Protein AF-Q1Q178-F1 (afdb_monomer)

Structure (mmCIF, N/CA/C/O backbone):
data_AF-Q1Q178-F1
#
_entry.id   AF-Q1Q178-F1
#
loop_
_atom_site.group_PDB
_atom_site.id
_atom_site.type_symbol
_atom_site.label_atom_id
_atom_site.label_alt_id
_atom_site.label_comp_id
_atom_site.label_asym_id
_atom_site.label_entity_id
_atom_site.label_seq_id
_atom_site.pdbx_PDB_ins_code
_atom_site.Cartn_x
_atom_site.Cartn_y
_atom_site.Cartn_z
_atom_site.occupancy
_atom_site.B_iso_or_equiv
_atom_site.auth_seq_id
_atom_site.auth_comp_id
_atom_site.auth_asym_id
_atom_site.auth_atom_id
_atom_site.pdbx_PDB_model_num
ATOM 1 N N . MET A 1 1 ? -10.523 -8.694 -4.356 1.00 64.56 1 MET A N 1
ATOM 2 C CA . MET A 1 1 ? -10.688 -7.388 -5.042 1.00 64.56 1 MET A CA 1
ATOM 3 C C . MET A 1 1 ? -12.122 -7.139 -5.502 1.00 64.56 1 MET A C 1
ATOM 5 O O . MET A 1 1 ? -12.623 -6.069 -5.205 1.00 64.56 1 MET A O 1
ATOM 9 N N . LYS A 1 2 ? -12.795 -8.095 -6.169 1.00 72.00 2 LYS A N 1
ATOM 10 C CA . LYS A 1 2 ? -14.225 -7.979 -6.537 1.00 72.00 2 LYS A CA 1
ATOM 11 C C . LYS A 1 2 ? -15.113 -7.582 -5.351 1.00 72.00 2 LYS A C 1
ATOM 13 O O . LYS A 1 2 ? -15.878 -6.637 -5.451 1.00 72.00 2 LYS A O 1
ATOM 18 N N . GLU A 1 3 ? -14.917 -8.242 -4.213 1.00 75.31 3 GLU A N 1
ATOM 19 C CA . GLU A 1 3 ? -15.618 -7.931 -2.965 1.00 75.31 3 GLU A CA 1
ATOM 20 C C . GLU A 1 3 ? -15.321 -6.512 -2.457 1.00 75.31 3 GLU A C 1
ATOM 22 O O . GLU A 1 3 ? -16.243 -5.748 -2.214 1.00 75.31 3 GLU A O 1
ATOM 27 N N . CYS A 1 4 ? -14.048 -6.096 -2.405 1.00 71.06 4 CYS A N 1
ATOM 28 C CA . CYS A 1 4 ? -13.685 -4.725 -2.025 1.00 71.06 4 CYS A CA 1
ATOM 29 C C . CYS A 1 4 ? -14.356 -3.675 -2.924 1.00 71.06 4 CYS A C 1
ATOM 31 O O . CYS A 1 4 ? -14.811 -2.656 -2.424 1.00 71.06 4 CYS A O 1
ATOM 33 N N . MET A 1 5 ? -14.438 -3.928 -4.235 1.00 72.38 5 MET A N 1
ATOM 34 C CA . MET A 1 5 ? -15.094 -3.020 -5.181 1.00 72.38 5 MET A CA 1
ATOM 35 C C . MET A 1 5 ? -16.614 -2.964 -4.988 1.00 72.38 5 MET A C 1
ATOM 37 O O . MET A 1 5 ? -17.202 -1.913 -5.220 1.00 72.38 5 MET A O 1
ATOM 41 N N . ALA A 1 6 ? -17.245 -4.053 -4.537 1.00 76.69 6 ALA A N 1
ATOM 42 C CA . ALA A 1 6 ? -18.682 -4.085 -4.261 1.00 76.69 6 ALA A CA 1
ATOM 43 C C . ALA A 1 6 ? -19.081 -3.183 -3.080 1.00 76.69 6 ALA A C 1
ATOM 45 O O . ALA A 1 6 ? -20.177 -2.632 -3.079 1.00 76.69 6 ALA A O 1
ATOM 46 N N . TYR A 1 7 ? -18.182 -2.998 -2.109 1.00 74.12 7 TYR A N 1
ATOM 47 C CA . TYR A 1 7 ? -18.411 -2.163 -0.923 1.00 74.12 7 TYR A CA 1
ATOM 48 C C . TYR A 1 7 ? -17.923 -0.711 -1.072 1.00 74.12 7 TYR A C 1
ATOM 50 O O . TYR A 1 7 ? -17.966 0.054 -0.111 1.00 74.12 7 TYR A O 1
ATOM 58 N N . MET A 1 8 ? -17.434 -0.311 -2.249 1.00 74.31 8 MET A N 1
ATOM 59 C CA . MET A 1 8 ? -16.902 1.037 -2.467 1.00 74.31 8 MET A CA 1
ATOM 60 C C . MET A 1 8 ? -17.988 2.016 -2.918 1.00 74.31 8 MET A C 1
ATOM 62 O O . MET A 1 8 ? -18.798 1.716 -3.796 1.00 74.31 8 MET A O 1
ATOM 66 N N . ASN A 1 9 ? -17.961 3.230 -2.362 1.00 74.38 9 ASN A N 1
ATOM 67 C CA . ASN A 1 9 ? -18.868 4.303 -2.766 1.00 74.38 9 ASN A CA 1
ATOM 68 C C . ASN A 1 9 ? -18.667 4.684 -4.240 1.00 74.38 9 ASN A C 1
ATOM 70 O O . ASN A 1 9 ? -17.540 4.814 -4.729 1.00 74.38 9 ASN A O 1
ATOM 74 N N . LYS A 1 10 ? -19.779 4.923 -4.943 1.00 75.88 10 LYS A N 1
ATOM 75 C CA . LYS A 1 10 ? -19.756 5.407 -6.329 1.00 75.88 10 LYS A CA 1
ATOM 76 C C . LYS A 1 10 ? -19.041 6.764 -6.396 1.00 75.88 10 LYS A C 1
ATOM 78 O O . LYS A 1 10 ? -19.282 7.632 -5.565 1.00 75.88 10 LYS A O 1
ATOM 83 N N . GLY A 1 11 ? -18.176 6.941 -7.396 1.00 78.75 11 GLY A N 1
ATOM 84 C CA . GLY A 1 11 ? -17.439 8.193 -7.634 1.00 78.75 11 GLY A CA 1
ATOM 85 C C . GLY A 1 11 ? -16.048 8.273 -6.995 1.00 78.75 11 GLY A C 1
ATOM 86 O O . GLY A 1 11 ? -15.335 9.246 -7.230 1.00 78.75 11 GLY A O 1
ATOM 87 N N . VAL A 1 12 ? -15.618 7.259 -6.237 1.00 84.56 12 VAL A N 1
ATOM 88 C CA . VAL A 1 12 ? -14.253 7.202 -5.693 1.00 84.56 12 VAL A CA 1
ATOM 89 C C . VAL A 1 12 ? -13.300 6.581 -6.714 1.00 84.56 12 VAL A C 1
ATOM 91 O O . VAL A 1 12 ? -13.512 5.464 -7.186 1.00 84.56 12 VAL A O 1
ATOM 94 N N . ARG A 1 13 ? -12.211 7.288 -7.034 1.00 85.94 13 ARG A N 1
ATOM 95 C CA . ARG A 1 13 ? -11.134 6.752 -7.874 1.00 85.94 13 ARG A CA 1
ATOM 96 C C . ARG A 1 13 ? -10.334 5.707 -7.103 1.00 85.94 13 ARG A C 1
ATOM 98 O O . ARG A 1 13 ? -9.768 5.999 -6.052 1.00 85.94 13 ARG A O 1
ATOM 105 N N . VAL A 1 14 ? -10.227 4.511 -7.669 1.00 89.06 14 VAL A N 1
ATOM 106 C CA . VAL A 1 14 ? -9.495 3.390 -7.068 1.00 89.06 14 VAL A CA 1
ATOM 107 C C . VAL A 1 14 ? -8.109 3.297 -7.679 1.00 89.06 14 VAL A C 1
ATOM 109 O O . VAL A 1 14 ? -7.980 3.354 -8.899 1.00 89.06 14 VAL A O 1
ATOM 112 N N . VAL A 1 15 ? -7.079 3.130 -6.847 1.00 91.31 15 VAL A N 1
ATOM 113 C CA . VAL A 1 15 ? -5.715 2.842 -7.307 1.00 91.31 15 VAL A CA 1
ATOM 114 C C . VAL A 1 15 ? -5.176 1.620 -6.572 1.00 91.31 15 VAL A C 1
ATOM 116 O O . VAL A 1 15 ? -4.998 1.643 -5.353 1.00 91.31 15 VAL A O 1
ATOM 119 N N . PHE A 1 16 ? -4.898 0.550 -7.311 1.00 91.75 16 PHE A N 1
ATOM 120 C CA . 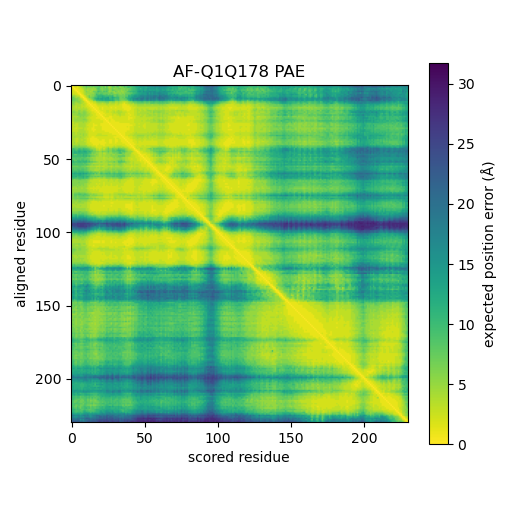PHE A 1 16 ? -4.336 -0.683 -6.776 1.00 91.75 16 PHE A CA 1
ATOM 121 C C . PHE A 1 16 ? -2.808 -0.602 -6.677 1.00 91.75 16 PHE A C 1
ATOM 123 O O . PHE A 1 16 ? -2.124 -0.301 -7.652 1.00 91.75 16 PHE A O 1
ATOM 130 N N . ARG A 1 17 ? -2.249 -0.913 -5.504 1.00 91.88 17 ARG A N 1
ATOM 131 C CA . ARG A 1 17 ? -0.795 -0.995 -5.299 1.00 91.88 17 ARG A CA 1
ATOM 132 C C . ARG A 1 17 ? -0.391 -2.412 -4.915 1.00 91.88 17 ARG A C 1
ATOM 134 O O . ARG A 1 17 ? -0.802 -2.905 -3.866 1.00 91.88 17 ARG A O 1
ATOM 141 N N . GLY A 1 18 ? 0.436 -3.046 -5.744 1.00 90.62 18 GLY A N 1
ATOM 142 C CA . GLY A 1 18 ? 0.805 -4.460 -5.615 1.00 90.62 18 GLY A CA 1
ATOM 143 C C . GLY A 1 18 ? 2.307 -4.703 -5.724 1.00 90.62 18 GLY A C 1
ATOM 144 O O . GLY A 1 18 ? 3.011 -3.960 -6.403 1.00 90.62 18 GLY A O 1
ATOM 145 N N . ASP A 1 19 ? 2.800 -5.749 -5.065 1.00 91.00 19 ASP A N 1
ATOM 146 C CA . ASP A 1 19 ? 4.155 -6.260 -5.293 1.00 91.00 19 ASP A CA 1
ATOM 147 C C . ASP A 1 19 ? 4.235 -7.107 -6.579 1.00 91.00 19 ASP A C 1
ATOM 149 O O . ASP A 1 19 ? 3.268 -7.238 -7.331 1.00 91.00 19 ASP A O 1
ATOM 153 N N . SER A 1 20 ? 5.403 -7.698 -6.830 1.00 91.38 20 SER A N 1
ATOM 154 C CA . SER A 1 20 ? 5.662 -8.509 -8.020 1.00 91.38 20 SER A CA 1
ATOM 155 C C . SER A 1 20 ? 4.879 -9.820 -8.091 1.00 91.38 20 SER A C 1
ATOM 157 O O . SER A 1 20 ? 4.819 -10.413 -9.169 1.00 91.38 20 SER A O 1
ATOM 159 N N . GLY A 1 21 ? 4.243 -10.262 -7.003 1.00 90.69 21 GLY A N 1
ATOM 160 C CA . GLY A 1 21 ? 3.295 -11.377 -7.013 1.00 90.69 21 GLY A CA 1
ATOM 161 C C . GLY A 1 21 ? 1.993 -11.045 -7.746 1.00 90.69 21 GLY A C 1
ATOM 162 O O . GLY A 1 21 ? 1.325 -11.947 -8.240 1.00 90.69 21 GLY A O 1
ATOM 163 N N . PHE A 1 22 ? 1.671 -9.756 -7.886 1.00 91.12 22 PHE A N 1
ATOM 164 C CA . PHE A 1 22 ? 0.487 -9.258 -8.593 1.00 91.12 22 PHE A CA 1
ATOM 165 C C . PHE A 1 22 ? 0.779 -8.845 -10.044 1.00 91.12 22 PHE A C 1
ATOM 167 O O . PHE A 1 22 ? -0.088 -8.303 -10.724 1.00 91.12 22 PHE A O 1
ATOM 174 N N . PHE A 1 23 ? 1.996 -9.075 -10.540 1.00 93.81 23 PHE A N 1
ATOM 175 C CA . PHE A 1 23 ? 2.377 -8.764 -11.917 1.00 93.81 23 PHE A CA 1
ATOM 176 C C . PHE A 1 23 ? 1.853 -9.834 -12.894 1.00 93.81 23 PHE A C 1
ATOM 178 O O . PHE A 1 23 ? 2.616 -10.645 -13.418 1.00 93.81 23 PHE A O 1
ATOM 185 N N . THR A 1 24 ? 0.536 -9.858 -13.116 1.00 93.12 24 THR A N 1
ATOM 186 C CA . THR A 1 24 ? -0.140 -10.789 -14.036 1.00 93.12 24 THR A CA 1
ATOM 187 C C . THR A 1 24 ? -1.032 -10.043 -15.028 1.00 93.12 24 THR A C 1
ATOM 189 O O . THR A 1 24 ? -1.619 -9.015 -14.694 1.00 93.12 24 THR A O 1
ATOM 192 N N . GLY A 1 25 ? -1.135 -10.557 -16.261 1.00 92.75 25 GLY A N 1
ATOM 193 C CA . GLY A 1 25 ? -1.965 -9.947 -17.312 1.00 92.75 25 GLY A CA 1
ATOM 194 C C . GLY A 1 25 ? -3.440 -9.883 -16.919 1.00 92.75 25 GLY A C 1
ATOM 195 O O . GLY A 1 25 ? -4.029 -8.811 -16.954 1.00 92.75 25 GLY A O 1
ATOM 196 N N . GLU A 1 26 ? -3.982 -10.997 -16.417 1.00 93.12 26 GLU A N 1
ATOM 197 C CA . GLU A 1 26 ? -5.380 -11.117 -15.976 1.00 93.12 26 GLU A CA 1
ATOM 198 C C . GLU A 1 26 ? -5.776 -10.061 -14.932 1.00 93.12 26 GLU A C 1
ATOM 200 O O . GLU A 1 26 ? -6.869 -9.497 -14.984 1.00 93.12 26 GLU A O 1
ATOM 205 N N . LEU A 1 27 ? -4.890 -9.765 -13.972 1.00 93.06 27 LEU A N 1
ATOM 206 C CA . LEU A 1 27 ? -5.171 -8.763 -12.945 1.00 93.06 27 LEU A CA 1
ATOM 207 C C . LEU A 1 27 ? -5.194 -7.351 -13.530 1.00 93.06 27 LEU A C 1
ATOM 209 O O . LEU A 1 27 ? -6.062 -6.556 -13.168 1.00 93.06 27 LEU A O 1
ATOM 213 N N . LEU A 1 28 ? -4.236 -7.039 -14.403 1.00 95.12 28 LEU A N 1
ATOM 214 C CA . LEU A 1 28 ? -4.145 -5.737 -15.059 1.00 95.12 28 LEU A CA 1
ATOM 215 C C . LEU A 1 28 ? -5.364 -5.501 -15.958 1.00 95.12 28 LEU A C 1
ATOM 217 O O . LEU A 1 28 ? -5.984 -4.448 -15.858 1.00 95.12 28 LEU A O 1
ATOM 221 N N . GLU A 1 29 ? -5.769 -6.501 -16.742 1.00 95.00 29 GLU A N 1
ATOM 222 C CA . GLU A 1 29 ? -6.982 -6.456 -17.570 1.00 95.00 29 GLU A CA 1
ATOM 223 C C . GLU A 1 29 ? -8.242 -6.249 -16.724 1.00 95.00 29 GLU A C 1
ATOM 225 O O . GLU A 1 29 ? -9.093 -5.420 -17.053 1.00 95.00 29 GLU A O 1
ATOM 230 N N . TYR A 1 30 ? -8.352 -6.943 -15.587 1.00 92.75 30 TYR A N 1
ATOM 231 C CA . TYR A 1 30 ? -9.465 -6.736 -14.666 1.00 92.75 30 TYR A CA 1
ATOM 232 C C . TYR A 1 30 ? -9.488 -5.307 -14.100 1.00 92.75 30 TYR A C 1
ATOM 234 O O . TYR A 1 30 ? -10.547 -4.678 -14.089 1.00 92.75 30 TYR A O 1
ATOM 242 N N . LEU A 1 31 ? -8.343 -4.772 -13.664 1.00 93.31 31 LEU A N 1
ATOM 243 C CA . LEU A 1 31 ? -8.232 -3.397 -13.157 1.00 93.31 31 LEU A CA 1
ATOM 244 C C . LEU A 1 31 ? -8.609 -2.364 -14.226 1.00 93.31 31 LEU A C 1
ATOM 246 O O . LEU A 1 31 ? -9.342 -1.417 -13.940 1.00 93.31 31 LEU A O 1
ATOM 250 N N . GLU A 1 32 ? -8.174 -2.586 -15.464 1.00 93.94 32 GLU A N 1
ATOM 251 C CA . GLU A 1 32 ? -8.528 -1.760 -16.620 1.00 93.94 32 GLU A CA 1
ATOM 252 C C . GLU A 1 32 ? -10.036 -1.812 -16.910 1.00 93.94 32 GLU A C 1
ATOM 254 O O . GLU A 1 32 ? -10.648 -0.768 -17.142 1.00 93.94 32 GLU A O 1
ATOM 259 N N . SER A 1 33 ? -10.660 -2.996 -16.825 1.00 92.19 33 SER A N 1
ATOM 260 C CA . SER A 1 33 ? -12.099 -3.190 -17.085 1.00 92.19 33 SER A CA 1
ATOM 261 C C . SER A 1 33 ? -13.011 -2.416 -16.127 1.00 92.19 33 SER A C 1
ATOM 263 O O . SER A 1 33 ? -14.128 -2.052 -16.488 1.00 92.19 33 SER A O 1
ATOM 265 N N . ILE A 1 34 ? -12.522 -2.129 -14.917 1.00 89.75 34 ILE A N 1
ATOM 266 C CA . ILE A 1 34 ? -13.240 -1.367 -13.886 1.00 89.75 34 ILE A CA 1
ATOM 267 C C . ILE A 1 34 ? -12.736 0.078 -13.762 1.00 89.75 34 ILE A C 1
ATOM 269 O O . ILE A 1 34 ? -13.098 0.767 -12.809 1.00 89.75 34 ILE A O 1
ATOM 273 N N . LEU A 1 35 ? -11.889 0.534 -14.695 1.00 90.62 35 LEU A N 1
ATOM 274 C CA . LEU A 1 35 ? -11.266 1.864 -14.693 1.00 90.62 35 LEU A CA 1
ATOM 275 C C . LEU A 1 35 ? -10.476 2.178 -13.406 1.00 90.62 35 LEU A C 1
ATOM 277 O O . LEU A 1 35 ? -10.332 3.341 -13.017 1.00 90.62 35 LEU A O 1
ATOM 281 N N . ALA A 1 36 ? -9.951 1.149 -12.736 1.00 92.31 36 ALA A N 1
ATOM 282 C CA . ALA A 1 36 ? -9.067 1.321 -11.595 1.00 92.31 36 ALA A CA 1
ATOM 283 C C . ALA A 1 36 ? -7.649 1.637 -12.077 1.00 92.31 36 ALA A C 1
ATOM 285 O O . ALA A 1 36 ? -7.114 0.992 -12.979 1.00 92.31 36 ALA A O 1
ATOM 286 N N . GLY A 1 37 ? -7.017 2.616 -11.434 1.00 94.69 37 GLY A N 1
ATOM 287 C CA . GLY A 1 37 ? -5.593 2.847 -11.610 1.00 94.69 37 GLY A CA 1
ATOM 288 C C . GLY A 1 37 ? -4.768 1.759 -10.928 1.00 94.69 37 GLY A C 1
ATOM 289 O O . GLY A 1 37 ? -5.255 1.059 -10.035 1.00 94.69 37 GLY A O 1
ATOM 290 N N . TYR A 1 38 ? -3.499 1.626 -11.297 1.00 95.25 38 TYR A N 1
ATOM 291 C CA . TYR A 1 38 ? -2.592 0.713 -10.618 1.00 95.25 38 TYR A CA 1
ATOM 292 C C . TYR A 1 38 ? -1.138 1.171 -10.640 1.00 95.25 38 TYR A C 1
ATOM 294 O O . TYR A 1 38 ? -0.712 1.900 -11.530 1.00 95.25 38 TYR A O 1
ATOM 302 N N . LEU A 1 39 ? -0.379 0.694 -9.654 1.00 96.00 39 LEU A N 1
ATOM 303 C CA . LEU A 1 39 ? 1.075 0.775 -9.556 1.00 96.00 39 LEU A CA 1
ATOM 304 C C . LEU A 1 39 ? 1.580 -0.556 -8.985 1.00 96.00 39 LEU A C 1
ATOM 306 O O . LEU A 1 39 ? 1.445 -0.822 -7.787 1.00 96.00 39 LEU A O 1
ATOM 310 N N . ILE A 1 40 ? 2.134 -1.406 -9.848 1.00 95.56 40 ILE A N 1
ATOM 311 C CA . ILE A 1 40 ? 2.546 -2.767 -9.489 1.00 95.56 40 ILE A CA 1
ATOM 312 C C . ILE A 1 40 ? 4.035 -2.945 -9.774 1.00 95.56 40 ILE A C 1
ATOM 314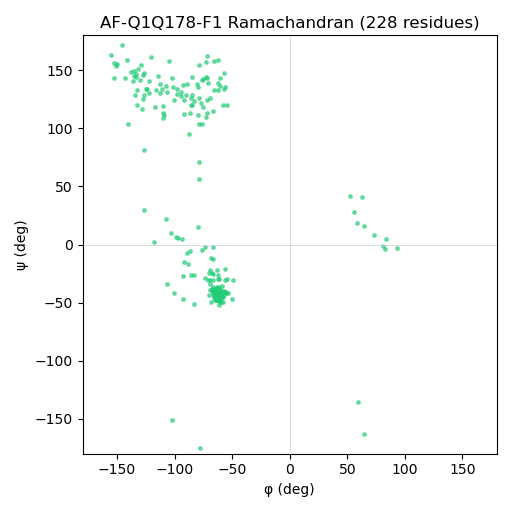 O O . ILE A 1 40 ? 4.502 -2.610 -10.864 1.00 95.56 40 ILE A O 1
ATOM 318 N N . LYS A 1 41 ? 4.791 -3.471 -8.802 1.00 95.12 41 LYS A N 1
ATOM 319 C CA . LYS A 1 41 ? 6.212 -3.803 -9.000 1.00 95.12 41 LYS A CA 1
ATOM 320 C C . LYS A 1 41 ? 6.338 -4.934 -10.014 1.00 95.12 41 LYS A C 1
ATOM 322 O O . LYS A 1 41 ? 5.652 -5.942 -9.921 1.00 95.12 41 LYS A O 1
ATOM 327 N N . VAL A 1 42 ? 7.237 -4.783 -10.973 1.00 94.62 42 VAL A N 1
ATOM 328 C CA . VAL A 1 42 ? 7.458 -5.772 -12.029 1.00 94.62 42 VAL A CA 1
ATOM 329 C C . VAL A 1 42 ? 8.340 -6.897 -11.506 1.00 94.62 42 VAL A C 1
ATOM 331 O O . VAL A 1 42 ? 9.335 -6.669 -10.811 1.00 94.62 42 VAL A O 1
ATOM 334 N N . LYS A 1 43 ? 7.991 -8.134 -11.861 1.00 90.50 43 LYS A N 1
ATOM 335 C CA . LYS A 1 43 ? 8.871 -9.286 -11.671 1.00 90.50 43 LYS A CA 1
ATOM 336 C C . LYS A 1 43 ? 9.919 -9.277 -12.784 1.00 90.50 43 LYS A C 1
ATOM 338 O O . LYS A 1 43 ? 9.608 -9.627 -13.913 1.00 90.50 43 LYS A O 1
ATOM 343 N N . LEU A 1 44 ? 11.148 -8.873 -12.459 1.00 86.00 44 LEU A N 1
ATOM 344 C CA . LEU A 1 44 ? 12.217 -8.644 -13.446 1.00 86.00 44 LEU A CA 1
ATOM 345 C C . LEU A 1 44 ? 12.740 -9.904 -14.149 1.00 86.00 44 LEU A C 1
ATOM 347 O O . LEU A 1 44 ? 13.448 -9.785 -15.143 1.00 86.00 44 LEU A O 1
ATOM 351 N N . LYS A 1 45 ? 12.378 -11.101 -13.672 1.00 82.81 45 LYS A N 1
ATOM 352 C CA . LYS A 1 45 ? 12.801 -12.366 -14.281 1.00 82.81 45 LYS A CA 1
ATOM 353 C C . LYS A 1 45 ? 12.433 -12.373 -15.772 1.00 82.81 45 LYS A C 1
ATOM 355 O O . LYS A 1 45 ? 11.250 -12.298 -16.098 1.00 82.81 45 LYS A O 1
ATOM 360 N N . ASN A 1 46 ? 13.435 -12.507 -16.644 1.00 82.31 46 ASN A N 1
ATOM 361 C CA . ASN A 1 46 ? 13.331 -12.472 -18.114 1.00 82.31 46 ASN A CA 1
ATOM 362 C C . ASN A 1 46 ? 13.084 -11.081 -18.740 1.00 82.31 46 ASN A C 1
ATOM 364 O O . ASN A 1 46 ? 12.834 -10.995 -19.940 1.00 82.31 46 ASN A O 1
ATOM 368 N N . LEU A 1 47 ? 13.149 -9.999 -17.959 1.00 84.38 47 LEU A N 1
ATOM 369 C CA . LEU A 1 47 ? 12.999 -8.614 -18.430 1.00 84.38 47 LEU A CA 1
ATOM 370 C C . LEU A 1 47 ? 14.265 -7.770 -18.204 1.00 84.38 47 LEU A C 1
ATOM 372 O O . LEU A 1 47 ? 14.273 -6.587 -18.531 1.00 84.38 47 LEU A O 1
ATOM 376 N N . GLU A 1 48 ? 15.342 -8.357 -17.678 1.00 85.00 48 GLU A N 1
ATOM 377 C CA . GLU A 1 48 ? 16.613 -7.657 -17.441 1.00 85.00 48 GLU A CA 1
ATOM 378 C C . GLU A 1 48 ? 17.202 -7.112 -18.749 1.00 85.00 48 GLU A C 1
ATOM 380 O O . GLU A 1 48 ? 17.442 -5.913 -18.853 1.00 85.00 48 GLU A O 1
ATOM 385 N N . GLY A 1 49 ? 17.296 -7.945 -19.794 1.00 85.50 49 GLY A N 1
ATOM 386 C CA . GLY A 1 49 ? 17.777 -7.501 -21.109 1.00 85.50 49 GLY A CA 1
ATOM 387 C C . GLY A 1 49 ? 16.889 -6.431 -21.757 1.00 85.50 49 GLY A C 1
ATOM 388 O O . GLY A 1 49 ? 17.380 -5.559 -22.470 1.00 85.50 49 GLY A O 1
ATOM 389 N N . LEU A 1 50 ? 15.580 -6.438 -21.464 1.00 89.12 50 LEU A N 1
ATOM 390 C CA . LEU A 1 50 ? 14.683 -5.366 -21.902 1.00 89.12 50 LEU A CA 1
ATOM 391 C C . LEU A 1 50 ? 15.054 -4.040 -21.231 1.00 89.12 50 LEU A C 1
ATOM 393 O O . LEU A 1 50 ? 15.077 -3.019 -21.913 1.00 89.12 50 LEU A O 1
ATOM 397 N N . LEU A 1 51 ? 15.326 -4.052 -19.923 1.00 89.62 51 LEU A N 1
ATOM 398 C CA . LEU A 1 51 ? 15.712 -2.863 -19.160 1.00 89.62 51 LEU A CA 1
ATOM 399 C C . LEU A 1 51 ? 17.086 -2.326 -19.565 1.00 89.62 51 LEU A C 1
ATOM 401 O O . LEU A 1 51 ? 17.256 -1.111 -19.663 1.00 89.62 51 LEU A O 1
ATOM 405 N N . GLU A 1 52 ? 18.046 -3.208 -19.832 1.00 87.00 52 GLU A N 1
ATOM 406 C CA . GLU A 1 52 ? 19.380 -2.826 -20.309 1.00 87.00 52 GLU A CA 1
ATOM 407 C C . GLU A 1 52 ? 19.323 -2.099 -21.657 1.00 87.00 52 GLU A C 1
ATOM 409 O O . GLU A 1 52 ? 20.053 -1.133 -21.863 1.00 87.00 52 GLU A O 1
ATOM 414 N N . GLY A 1 53 ? 18.407 -2.507 -22.542 1.00 88.75 53 GLY A N 1
ATOM 415 C CA . GLY A 1 53 ? 18.191 -1.866 -23.840 1.00 88.75 53 GLY A CA 1
ATOM 416 C C 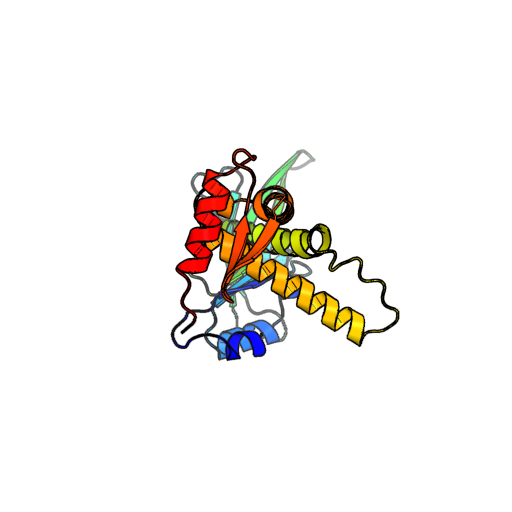. GLY A 1 53 ? 17.436 -0.532 -23.796 1.00 88.75 53 GLY A C 1
ATOM 417 O O . GLY A 1 53 ? 17.265 0.093 -24.844 1.00 88.75 53 GLY A O 1
ATOM 418 N N . GLN A 1 54 ? 16.953 -0.084 -22.630 1.00 94.31 54 GLN A N 1
ATOM 419 C CA . GLN A 1 54 ? 16.228 1.186 -22.530 1.00 94.31 54 GLN A CA 1
ATOM 420 C C . GLN A 1 54 ? 17.163 2.395 -22.510 1.00 94.31 54 GLN A C 1
ATOM 422 O O . GLN A 1 54 ? 18.304 2.338 -22.054 1.00 94.31 54 GLN A O 1
ATOM 427 N N . LYS A 1 55 ? 16.635 3.542 -22.947 1.00 93.56 55 LYS A N 1
ATOM 428 C CA . LYS A 1 55 ? 17.311 4.828 -22.779 1.00 93.56 55 LYS A CA 1
ATOM 429 C C . LYS A 1 55 ? 17.104 5.341 -21.354 1.00 93.56 55 LYS A C 1
ATOM 431 O O . LYS A 1 55 ? 16.002 5.752 -20.989 1.00 93.56 55 LYS A O 1
ATOM 436 N N . TRP A 1 56 ? 18.184 5.354 -20.584 1.00 95.12 56 TRP A N 1
ATOM 437 C CA . TRP A 1 56 ? 18.216 5.865 -19.219 1.00 95.12 56 TRP A CA 1
ATOM 438 C C . TRP A 1 56 ? 18.627 7.337 -19.195 1.00 95.12 56 TRP A C 1
ATOM 440 O O . TRP A 1 56 ? 19.538 7.746 -19.913 1.00 95.12 56 TRP A O 1
ATOM 450 N N . ASN A 1 57 ? 17.939 8.135 -18.380 1.00 94.94 57 ASN A N 1
ATOM 451 C CA . ASN A 1 57 ? 18.252 9.546 -18.164 1.00 94.94 57 ASN A CA 1
ATOM 452 C C . ASN A 1 57 ? 18.513 9.780 -16.676 1.00 94.94 57 ASN A C 1
ATOM 454 O O . ASN A 1 57 ? 17.797 9.232 -15.839 1.00 94.94 57 ASN A O 1
ATOM 458 N N . GLU A 1 58 ? 19.490 10.614 -16.341 1.00 94.62 58 GLU A N 1
ATOM 459 C CA . GLU A 1 58 ? 19.770 10.972 -14.950 1.00 94.62 58 GLU A CA 1
ATOM 460 C C . GLU A 1 58 ? 18.572 11.664 -14.289 1.00 94.62 58 GLU A C 1
ATOM 462 O O . GLU A 1 58 ? 17.846 12.454 -14.906 1.00 94.62 58 GLU A O 1
ATOM 467 N N . VAL A 1 59 ? 18.364 11.371 -13.008 1.00 93.75 59 VAL A N 1
ATOM 468 C CA . VAL A 1 59 ? 17.319 12.014 -12.215 1.00 93.75 59 VAL A CA 1
ATOM 469 C C . VAL A 1 59 ? 17.858 13.333 -11.665 1.00 93.75 59 VAL A C 1
ATOM 471 O O . VAL A 1 59 ? 18.826 13.375 -10.907 1.00 93.75 59 VAL A O 1
ATOM 474 N N . LYS A 1 60 ? 17.207 14.444 -12.028 1.00 90.94 60 LYS A N 1
ATOM 475 C CA . LYS A 1 60 ? 17.608 15.783 -11.581 1.00 90.94 60 LYS A CA 1
ATOM 476 C C . LYS A 1 60 ? 17.613 15.866 -10.049 1.00 90.94 60 LYS A C 1
ATOM 478 O O . LYS A 1 60 ? 16.569 15.724 -9.419 1.00 90.94 60 LYS A O 1
ATOM 483 N N . GLY A 1 61 ? 18.779 16.167 -9.479 1.00 88.94 61 GLY A N 1
ATOM 484 C CA . GLY A 1 61 ? 18.962 16.333 -8.034 1.00 88.94 61 GLY A CA 1
ATOM 485 C C . GLY A 1 61 ? 19.184 15.036 -7.250 1.00 88.94 61 GLY A C 1
ATOM 486 O O . GLY A 1 61 ? 19.292 15.111 -6.033 1.00 88.94 61 GLY A O 1
ATOM 487 N N . GLU A 1 62 ? 19.289 13.881 -7.916 1.00 89.88 62 GLU A N 1
ATOM 488 C CA . GLU A 1 62 ? 19.532 12.573 -7.285 1.00 89.88 62 GLU A CA 1
ATOM 489 C C . GLU A 1 62 ? 20.752 11.893 -7.944 1.00 89.88 62 GLU A C 1
ATOM 491 O O . GLU A 1 62 ? 20.598 11.064 -8.846 1.00 89.88 62 GLU A O 1
ATOM 496 N N . PRO A 1 63 ? 21.991 12.255 -7.555 1.00 88.69 63 PRO A N 1
ATOM 497 C CA . PRO A 1 63 ? 23.200 11.684 -8.145 1.00 88.69 63 PRO A CA 1
ATOM 498 C C . PRO A 1 63 ? 23.238 10.155 -8.032 1.00 88.69 63 PRO A C 1
ATOM 500 O O . PRO A 1 63 ? 22.961 9.589 -6.976 1.00 88.69 63 PRO A O 1
ATOM 503 N N . GLY A 1 64 ? 23.609 9.479 -9.122 1.00 90.69 64 GLY A N 1
ATOM 504 C CA . GLY A 1 64 ? 23.661 8.014 -9.182 1.00 90.69 64 GLY A CA 1
ATOM 505 C C . GLY A 1 64 ? 22.308 7.338 -9.420 1.00 90.69 64 GLY A C 1
ATOM 506 O O . GLY A 1 64 ? 22.275 6.112 -9.537 1.00 90.69 64 GLY A O 1
ATOM 507 N N . TRP A 1 65 ? 21.220 8.105 -9.530 1.00 95.69 65 TRP A N 1
ATOM 508 C CA . TRP A 1 65 ? 19.920 7.606 -9.958 1.00 95.69 65 TRP A CA 1
ATOM 509 C C . TRP A 1 65 ? 19.640 7.950 -11.409 1.00 95.69 65 TRP A C 1
ATOM 511 O O . TRP A 1 65 ? 19.793 9.087 -11.859 1.00 95.69 65 TRP A O 1
ATOM 521 N N . GLU A 1 66 ? 19.133 6.961 -12.124 1.00 96.38 66 GLU A N 1
ATOM 522 C CA . GLU A 1 66 ? 18.682 7.116 -13.494 1.00 96.38 66 GLU A CA 1
ATOM 523 C C . GLU A 1 66 ? 17.271 6.557 -13.642 1.00 96.38 66 GLU A C 1
ATOM 525 O O . GLU A 1 66 ? 16.840 5.687 -12.883 1.00 96.38 66 GLU A O 1
ATOM 530 N N . GLN A 1 67 ? 16.543 7.061 -14.629 1.00 97.06 67 GLN A N 1
ATOM 531 C CA . GLN A 1 67 ? 15.160 6.703 -14.881 1.00 97.06 67 GLN A CA 1
ATOM 532 C C . GLN A 1 67 ? 14.875 6.445 -16.357 1.00 97.06 67 GLN A C 1
ATOM 534 O O . GLN A 1 67 ? 15.459 7.069 -17.247 1.00 97.06 67 GLN A O 1
ATOM 539 N N . ALA A 1 68 ? 13.919 5.556 -16.595 1.00 96.75 68 ALA A N 1
ATOM 540 C CA . ALA A 1 68 ? 13.405 5.223 -17.911 1.00 96.75 68 ALA A CA 1
ATOM 541 C C . ALA A 1 68 ? 11.879 5.082 -17.869 1.00 96.75 68 ALA A C 1
ATOM 543 O O . ALA A 1 68 ? 11.291 4.657 -16.871 1.00 96.75 68 ALA A O 1
ATOM 544 N N . GLU A 1 69 ? 11.242 5.425 -18.981 1.00 96.94 69 GLU A N 1
ATOM 545 C CA . GLU A 1 69 ? 9.823 5.203 -19.231 1.00 96.94 69 GLU A CA 1
ATOM 546 C C . GLU A 1 69 ? 9.676 4.590 -20.618 1.00 96.94 69 GLU A C 1
ATOM 548 O O . GLU A 1 69 ? 10.289 5.061 -21.576 1.00 96.94 69 GLU A O 1
ATOM 553 N N . PHE A 1 70 ? 8.877 3.533 -20.719 1.00 96.06 70 PHE A N 1
ATOM 554 C CA . PHE A 1 70 ? 8.672 2.822 -21.972 1.00 96.06 70 PHE A CA 1
ATOM 555 C C . PHE A 1 70 ? 7.332 2.087 -21.978 1.00 96.06 70 PHE A C 1
ATOM 557 O O . PHE A 1 70 ? 6.707 1.859 -20.942 1.00 96.06 70 PHE A O 1
ATOM 564 N N . TRP A 1 71 ? 6.889 1.704 -23.171 1.00 96.31 71 TRP A N 1
ATOM 565 C CA . TRP A 1 71 ? 5.715 0.862 -23.361 1.00 96.31 71 TRP A CA 1
ATOM 566 C C . TRP A 1 71 ? 6.160 -0.530 -23.774 1.00 96.31 71 TRP A C 1
ATOM 568 O O . TRP A 1 71 ? 6.979 -0.681 -24.679 1.00 96.31 71 TRP A O 1
ATOM 578 N N . TYR A 1 72 ? 5.623 -1.551 -23.115 1.00 95.25 72 TYR A N 1
ATOM 579 C CA . TYR A 1 72 ? 5.981 -2.933 -23.407 1.00 95.25 72 TYR A CA 1
ATOM 580 C C . TYR A 1 72 ? 4.775 -3.858 -23.296 1.00 95.25 72 TYR A C 1
ATOM 582 O O . TYR A 1 72 ? 3.909 -3.685 -22.435 1.00 95.25 72 TYR A O 1
ATOM 590 N N . ARG A 1 73 ? 4.719 -4.848 -24.189 1.00 94.94 73 ARG A N 1
ATOM 591 C CA . ARG A 1 73 ? 3.722 -5.919 -24.180 1.00 94.94 73 ARG A CA 1
ATOM 592 C C . ARG A 1 73 ? 4.419 -7.218 -23.804 1.00 94.94 73 ARG A C 1
ATOM 594 O O . ARG A 1 73 ? 5.168 -7.764 -24.613 1.00 94.94 73 ARG A O 1
ATOM 601 N N . CYS A 1 74 ? 4.162 -7.714 -22.598 1.00 92.38 74 CYS A N 1
ATOM 602 C CA . CYS A 1 74 ? 4.634 -9.036 -22.200 1.00 92.38 74 CYS A CA 1
ATOM 603 C C . CYS A 1 74 ? 3.952 -10.134 -23.030 1.00 92.38 74 CYS A C 1
ATOM 605 O O . CYS A 1 74 ? 2.866 -9.943 -23.582 1.00 92.38 74 CYS A O 1
ATOM 607 N N . ALA A 1 75 ? 4.588 -11.302 -23.103 1.00 88.94 75 ALA A N 1
ATOM 608 C CA . ALA A 1 75 ? 4.006 -12.461 -23.769 1.00 88.94 75 ALA A CA 1
ATOM 609 C C . ALA A 1 75 ? 2.642 -12.821 -23.149 1.00 88.94 75 ALA A C 1
ATOM 611 O O . ALA A 1 75 ? 2.501 -12.863 -21.928 1.00 88.94 75 ALA A O 1
ATOM 612 N N . GLY A 1 76 ? 1.646 -13.064 -24.003 1.00 88.31 76 GLY A N 1
ATOM 613 C CA . GLY A 1 76 ? 0.279 -13.394 -23.591 1.00 88.31 76 GLY A CA 1
ATOM 614 C C . GLY A 1 76 ? -0.606 -12.196 -23.242 1.00 88.31 76 GLY A C 1
ATOM 615 O O . GLY A 1 76 ? -1.784 -12.397 -22.984 1.00 88.31 76 GLY A O 1
ATOM 616 N N . TRP A 1 77 ? -0.084 -10.965 -23.244 1.00 93.62 77 TRP A N 1
ATOM 617 C CA . TRP A 1 77 ? -0.911 -9.771 -23.052 1.00 93.62 77 TRP A CA 1
ATOM 618 C C . TRP A 1 77 ? -1.532 -9.315 -24.370 1.00 93.62 77 TRP A C 1
ATOM 620 O O . TRP A 1 77 ? -0.883 -9.346 -25.419 1.00 93.62 77 TRP A O 1
ATOM 630 N N . ASP A 1 78 ? -2.760 -8.814 -24.298 1.00 92.12 78 ASP A N 1
ATOM 631 C CA . ASP A 1 78 ? -3.489 -8.257 -25.438 1.00 92.12 78 ASP A CA 1
ATOM 632 C C . ASP A 1 78 ? -2.910 -6.909 -25.919 1.00 92.12 78 ASP A C 1
ATOM 634 O O . ASP A 1 78 ? -2.928 -6.604 -27.114 1.00 92.12 78 ASP A O 1
ATOM 638 N N . ARG A 1 79 ? -2.331 -6.118 -25.005 1.00 94.50 79 ARG A N 1
ATOM 639 C CA . ARG A 1 79 ? -1.830 -4.761 -25.269 1.00 94.50 79 ARG A CA 1
ATOM 640 C C . ARG A 1 79 ? -0.523 -4.435 -24.553 1.00 94.50 79 ARG A C 1
ATOM 642 O O . ARG A 1 79 ? -0.156 -5.038 -23.544 1.00 94.50 79 ARG A O 1
ATOM 649 N N . ALA A 1 80 ? 0.182 -3.435 -25.080 1.00 96.62 80 ALA A N 1
ATOM 650 C CA . ALA A 1 80 ? 1.309 -2.830 -24.384 1.00 96.62 80 ALA A CA 1
ATOM 651 C C . ALA A 1 80 ? 0.814 -1.977 -23.209 1.00 96.62 80 ALA A C 1
ATOM 653 O O . ALA A 1 80 ? -0.205 -1.295 -23.313 1.00 96.62 80 ALA A O 1
ATOM 654 N N . ARG A 1 81 ? 1.560 -1.989 -22.104 1.00 96.94 81 ARG A N 1
ATOM 655 C CA . ARG A 1 81 ? 1.290 -1.167 -20.917 1.00 96.94 81 ARG A CA 1
ATOM 656 C C . ARG A 1 81 ? 2.475 -0.256 -20.636 1.00 96.94 81 ARG A C 1
ATOM 658 O O . ARG A 1 81 ? 3.576 -0.502 -21.130 1.00 96.94 81 ARG A O 1
ATOM 665 N N . ARG A 1 82 ? 2.242 0.798 -19.857 1.00 97.12 82 ARG A N 1
ATOM 666 C CA . ARG A 1 82 ? 3.275 1.755 -19.458 1.00 97.12 82 ARG A CA 1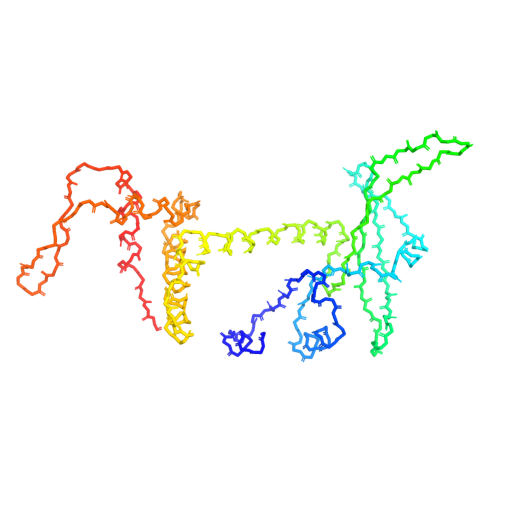
ATOM 667 C C . ARG A 1 82 ? 4.117 1.183 -18.324 1.00 97.12 82 ARG A C 1
ATOM 669 O O . ARG A 1 82 ? 3.590 0.808 -17.272 1.00 97.12 82 ARG A O 1
ATOM 676 N N . PHE A 1 83 ? 5.423 1.176 -18.541 1.00 97.25 83 PHE A N 1
ATOM 677 C CA . PHE A 1 83 ? 6.436 0.812 -17.568 1.00 97.25 83 PHE A CA 1
ATOM 678 C C . PHE A 1 83 ? 7.253 2.043 -17.203 1.00 97.25 83 PHE A C 1
ATOM 680 O O . PHE A 1 83 ? 7.637 2.841 -18.059 1.00 97.25 83 PHE A O 1
ATOM 687 N N . VAL A 1 84 ? 7.540 2.170 -15.916 1.00 97.38 84 VAL A N 1
ATOM 688 C CA . VAL A 1 84 ? 8.469 3.161 -15.385 1.00 97.38 84 VAL A CA 1
ATOM 689 C C . VAL A 1 84 ? 9.520 2.435 -14.568 1.00 97.38 84 VAL A C 1
ATOM 691 O O . VAL A 1 84 ? 9.201 1.546 -13.775 1.00 97.38 84 VAL A O 1
ATOM 694 N N . ALA A 1 85 ? 10.780 2.780 -14.779 1.00 96.81 85 ALA A N 1
ATOM 695 C CA . ALA A 1 85 ? 11.892 2.136 -14.113 1.00 96.81 85 ALA A CA 1
ATOM 696 C C . ALA A 1 85 ? 12.878 3.169 -13.580 1.00 96.81 85 ALA A C 1
ATOM 698 O O . ALA A 1 85 ? 13.078 4.227 -14.177 1.00 96.81 85 ALA A O 1
ATOM 699 N N . VAL A 1 86 ? 13.493 2.841 -12.452 1.00 96.31 86 VAL A N 1
ATOM 700 C CA . VAL A 1 86 ? 14.626 3.566 -11.890 1.00 96.31 86 VAL A CA 1
ATOM 701 C C . VAL A 1 86 ? 15.757 2.586 -11.640 1.00 96.31 86 VAL A C 1
ATOM 703 O O . VAL A 1 86 ? 15.515 1.418 -11.325 1.00 96.31 86 VAL A O 1
ATOM 706 N N . ARG A 1 87 ? 16.989 3.056 -11.782 1.00 94.44 87 ARG A N 1
ATOM 707 C CA . ARG A 1 87 ? 18.171 2.296 -11.400 1.00 94.44 87 ARG A CA 1
ATOM 708 C C . ARG A 1 87 ? 19.089 3.143 -10.540 1.00 94.44 87 ARG A C 1
ATOM 710 O O . ARG A 1 87 ? 19.236 4.336 -10.798 1.00 94.44 87 ARG A O 1
ATOM 717 N N . GLN A 1 88 ? 19.683 2.519 -9.533 1.00 94.06 88 GLN A N 1
ATOM 718 C CA . GLN A 1 88 ? 20.629 3.158 -8.627 1.00 94.06 88 GLN A CA 1
ATOM 719 C C . GLN A 1 88 ? 22.013 2.559 -8.835 1.00 94.06 88 GLN A C 1
ATOM 721 O O . GLN A 1 88 ? 22.170 1.339 -8.834 1.00 94.06 88 GLN A O 1
ATOM 726 N N . LEU A 1 89 ? 23.020 3.408 -9.007 1.00 92.44 89 LEU A N 1
ATOM 727 C CA . LEU A 1 89 ? 24.414 2.989 -9.047 1.00 92.44 89 LEU A CA 1
ATOM 728 C C . LEU A 1 89 ? 24.831 2.462 -7.666 1.00 92.44 89 LEU A C 1
ATOM 730 O O . LEU A 1 89 ? 24.892 3.221 -6.702 1.00 92.44 89 LEU A O 1
ATOM 734 N N . VAL A 1 90 ? 25.145 1.169 -7.582 1.00 90.56 90 VAL A N 1
ATOM 735 C CA . VAL A 1 90 ? 25.547 0.505 -6.330 1.00 90.56 90 VAL A CA 1
ATOM 736 C C . VAL A 1 90 ? 27.062 0.507 -6.176 1.00 90.56 90 VAL A C 1
ATOM 738 O O . VAL A 1 90 ? 27.590 0.821 -5.113 1.00 90.56 90 VAL A O 1
ATOM 741 N N . LYS A 1 91 ? 27.783 0.140 -7.239 1.00 87.00 91 LYS A N 1
ATOM 742 C CA . LYS A 1 91 ? 29.248 0.102 -7.228 1.00 87.00 91 LYS A CA 1
ATOM 743 C C . LYS A 1 91 ? 29.820 0.305 -8.618 1.00 87.00 91 LYS A C 1
ATOM 745 O O . LYS A 1 91 ? 29.181 -0.010 -9.618 1.00 87.00 91 LYS A O 1
ATOM 750 N N . ARG A 1 92 ? 31.066 0.764 -8.662 1.00 82.81 92 ARG A N 1
ATOM 751 C CA . ARG A 1 92 ? 31.893 0.741 -9.868 1.00 82.81 92 ARG A CA 1
ATOM 752 C C . ARG A 1 92 ? 32.999 -0.280 -9.661 1.00 82.81 92 ARG A C 1
ATOM 754 O O . ARG A 1 92 ? 33.839 -0.115 -8.780 1.00 82.81 92 ARG A O 1
ATOM 761 N N . GLU A 1 93 ? 32.965 -1.361 -10.426 1.00 80.88 93 GLU A N 1
ATOM 762 C CA . GLU A 1 93 ? 34.036 -2.350 -10.426 1.00 80.88 93 GLU A CA 1
ATOM 763 C C . GLU A 1 93 ? 35.119 -1.915 -11.412 1.00 80.88 93 GLU A C 1
ATOM 765 O O . GLU A 1 93 ? 34.872 -1.800 -12.612 1.00 80.88 93 GLU A O 1
ATOM 770 N N . LYS A 1 94 ? 36.340 -1.708 -10.916 1.00 68.19 94 LYS A N 1
ATOM 771 C CA . LYS A 1 94 ? 37.522 -1.574 -11.770 1.00 68.19 94 LYS A CA 1
ATOM 772 C C . LYS A 1 94 ? 38.106 -2.959 -12.034 1.00 68.19 94 LYS A C 1
ATOM 774 O O . LYS A 1 94 ? 38.863 -3.481 -11.219 1.00 68.19 94 LYS A O 1
ATOM 779 N N . LYS A 1 95 ? 37.727 -3.558 -13.163 1.00 67.06 95 LYS A N 1
ATOM 780 C CA . LYS A 1 95 ? 38.476 -4.663 -13.791 1.00 67.06 95 LYS A CA 1
ATOM 781 C C . LYS A 1 95 ? 39.267 -4.090 -14.980 1.00 67.06 95 LYS A C 1
ATOM 783 O O . LYS A 1 95 ? 39.621 -2.917 -14.955 1.00 67.06 95 LYS A O 1
ATOM 788 N N . LEU A 1 96 ? 39.535 -4.885 -16.023 1.00 65.88 96 LEU A N 1
ATOM 789 C CA . LEU A 1 96 ? 40.134 -4.419 -17.290 1.00 65.88 96 LEU A CA 1
ATOM 790 C C . LEU A 1 96 ? 39.330 -3.281 -17.961 1.00 65.88 96 LEU A C 1
ATOM 792 O O . LEU A 1 96 ? 39.886 -2.528 -18.752 1.00 65.88 96 LEU A O 1
ATOM 796 N N . VAL A 1 97 ? 38.043 -3.139 -17.617 1.00 67.00 97 VAL A N 1
ATOM 797 C CA . VAL A 1 97 ? 37.153 -2.026 -17.980 1.00 67.00 97 VAL A CA 1
ATOM 798 C C . VAL A 1 97 ? 36.372 -1.613 -16.724 1.00 67.00 97 VAL A C 1
ATOM 800 O O . VAL A 1 97 ? 36.056 -2.465 -15.889 1.00 67.00 97 VAL A O 1
ATOM 803 N N . GLU A 1 98 ? 36.084 -0.319 -16.562 1.00 74.06 98 GLU A N 1
ATOM 804 C CA . GLU A 1 98 ? 35.233 0.187 -15.478 1.00 74.06 98 GLU A CA 1
ATOM 805 C C . GLU A 1 98 ? 33.771 -0.201 -15.744 1.00 74.06 98 GLU A C 1
ATOM 807 O O . GLU A 1 98 ? 33.161 0.262 -16.706 1.00 74.06 98 GLU A O 1
ATOM 812 N N . VAL A 1 99 ? 33.211 -1.073 -14.900 1.00 80.75 99 VAL A N 1
ATOM 813 C CA . VAL A 1 99 ? 31.827 -1.551 -15.019 1.00 80.75 99 VAL A CA 1
ATOM 814 C C . VAL A 1 99 ? 30.999 -0.977 -13.876 1.00 80.75 99 VAL A C 1
ATOM 816 O O . VAL A 1 99 ? 31.269 -1.227 -12.700 1.00 80.75 99 VAL A O 1
ATOM 819 N N . SER A 1 100 ? 29.970 -0.208 -14.224 1.00 84.12 100 SER A N 1
ATOM 820 C CA . SER A 1 100 ? 28.986 0.296 -13.265 1.00 84.12 100 SER A CA 1
ATOM 821 C C . SER A 1 100 ? 27.920 -0.766 -13.008 1.00 84.12 100 SER A C 1
ATOM 823 O O . SER A 1 100 ? 27.279 -1.250 -13.938 1.00 84.12 100 SER A O 1
ATOM 825 N N . VAL A 1 101 ? 27.737 -1.135 -11.743 1.00 86.69 101 VAL A N 1
ATOM 826 C CA . VAL A 1 101 ? 26.726 -2.097 -11.299 1.00 86.69 101 VAL A CA 1
ATOM 827 C C . VAL A 1 101 ? 25.546 -1.332 -10.728 1.00 86.69 101 VAL A C 1
ATOM 829 O O . VAL A 1 101 ? 25.706 -0.532 -9.802 1.00 86.69 101 VAL A O 1
ATOM 832 N N . TYR A 1 102 ? 24.369 -1.609 -11.275 1.00 89.69 102 TYR A N 1
ATOM 833 C CA . TYR A 1 102 ? 23.126 -0.946 -10.917 1.00 89.69 102 TYR A CA 1
ATOM 834 C C . TYR A 1 102 ? 22.147 -1.915 -10.256 1.00 89.69 102 TYR A C 1
ATOM 836 O O . TYR A 1 102 ? 22.054 -3.078 -10.647 1.00 89.69 102 TYR A O 1
ATOM 844 N N . GLU A 1 103 ? 21.376 -1.412 -9.299 1.00 91.44 103 GLU A N 1
ATOM 845 C CA . GLU A 1 103 ? 20.160 -2.063 -8.817 1.00 91.44 103 GLU A CA 1
ATOM 846 C C . GLU A 1 103 ? 18.957 -1.499 -9.575 1.00 91.44 103 GLU A C 1
ATOM 848 O O . GLU A 1 103 ? 18.822 -0.283 -9.706 1.00 91.44 103 GLU A O 1
ATOM 853 N N . TYR A 1 104 ? 18.090 -2.376 -10.085 1.00 92.88 104 TYR A N 1
ATOM 854 C CA . TYR A 1 104 ? 16.955 -1.999 -10.924 1.00 92.88 104 TYR A CA 1
ATOM 855 C C . TYR A 1 104 ? 15.627 -2.135 -10.181 1.00 92.88 104 TYR A C 1
ATOM 857 O O . TYR A 1 104 ? 15.322 -3.163 -9.573 1.00 92.88 104 TYR A O 1
ATOM 865 N N . PHE A 1 105 ? 14.773 -1.132 -10.344 1.00 94.69 105 PHE A N 1
ATOM 866 C CA . PHE A 1 105 ? 13.386 -1.150 -9.904 1.00 94.69 105 PHE A CA 1
ATOM 867 C C . PHE A 1 105 ? 12.492 -0.802 -11.085 1.00 94.69 105 PHE A C 1
ATOM 869 O O . PHE A 1 105 ? 12.690 0.214 -11.741 1.00 94.69 105 PHE A O 1
ATOM 876 N N . CYS A 1 106 ? 11.485 -1.627 -11.353 1.00 96.31 106 CYS A N 1
ATOM 877 C CA . CYS A 1 106 ? 10.560 -1.408 -12.456 1.00 96.31 106 CYS A CA 1
ATOM 878 C C . CYS A 1 106 ? 9.120 -1.596 -11.987 1.00 96.31 106 CYS A C 1
ATOM 880 O O . CYS A 1 106 ? 8.832 -2.455 -11.147 1.00 96.31 106 CYS A O 1
ATOM 882 N N . TYR A 1 107 ? 8.225 -0.783 -12.536 1.00 96.81 107 TYR A N 1
ATOM 883 C CA . TYR A 1 107 ? 6.816 -0.733 -12.189 1.00 96.81 107 TYR A CA 1
ATOM 884 C C . TYR A 1 107 ? 5.968 -0.651 -13.452 1.00 96.81 107 TYR A C 1
ATOM 886 O O . TYR A 1 107 ? 6.305 0.084 -14.377 1.00 96.81 107 TYR A O 1
ATOM 894 N N . VAL A 1 108 ? 4.840 -1.354 -13.460 1.00 96.88 108 VAL A N 1
ATOM 895 C CA . VAL A 1 108 ? 3.774 -1.171 -14.447 1.00 96.88 108 VAL A CA 1
ATOM 896 C C . VAL A 1 108 ? 2.706 -0.279 -13.818 1.00 96.88 108 VAL A C 1
ATOM 898 O O . VAL A 1 108 ? 2.309 -0.500 -12.668 1.00 96.88 108 VAL A O 1
ATOM 901 N N . THR A 1 109 ? 2.295 0.783 -14.514 1.00 97.00 109 THR A N 1
ATOM 902 C CA . THR A 1 109 ? 1.432 1.810 -13.907 1.00 97.00 109 THR A CA 1
ATOM 903 C C . THR A 1 109 ? 0.546 2.543 -14.908 1.00 97.00 109 THR A C 1
ATOM 905 O O . THR A 1 109 ? 0.976 2.858 -16.014 1.00 97.00 109 THR A O 1
ATOM 908 N N . THR A 1 110 ? -0.681 2.866 -14.500 1.00 96.31 110 THR A N 1
ATOM 909 C CA . THR A 1 110 ? -1.574 3.810 -15.206 1.00 96.31 110 THR A CA 1
ATOM 910 C C . THR A 1 110 ? -1.425 5.239 -14.703 1.00 96.31 110 THR A C 1
ATOM 912 O O . THR A 1 110 ? -1.924 6.179 -15.322 1.00 96.31 110 THR A O 1
ATOM 915 N N . GLU A 1 111 ? -0.795 5.414 -13.541 1.00 94.38 111 GLU A N 1
ATOM 916 C CA . GLU A 1 111 ? -0.688 6.710 -12.890 1.00 94.38 111 GLU A CA 1
ATOM 917 C C . GLU A 1 111 ? 0.274 7.610 -13.662 1.00 94.38 111 GLU A C 1
ATOM 919 O O . GLU A 1 111 ? 1.344 7.172 -14.085 1.00 94.38 111 GLU A O 1
ATOM 924 N N . ARG A 1 112 ? -0.070 8.895 -13.799 1.00 93.19 112 ARG A N 1
ATOM 925 C CA . ARG A 1 112 ? 0.776 9.917 -14.439 1.00 93.19 112 ARG A CA 1
ATOM 926 C C . ARG A 1 112 ? 1.877 10.403 -13.490 1.00 93.19 112 ARG A C 1
ATOM 928 O O . ARG A 1 112 ? 1.959 11.582 -13.174 1.00 93.19 112 ARG A O 1
ATOM 935 N N . LEU A 1 113 ? 2.675 9.461 -12.999 1.00 93.12 113 LEU A N 1
ATOM 936 C CA . LEU A 1 113 ? 3.836 9.699 -12.143 1.00 93.12 113 LEU A CA 1
ATOM 937 C C . LEU A 1 113 ? 5.113 9.586 -12.974 1.00 93.12 113 LEU A C 1
ATOM 939 O O . LEU A 1 113 ? 5.204 8.704 -13.841 1.00 93.12 113 LEU A O 1
ATOM 943 N N . SER A 1 114 ? 6.107 10.421 -12.676 1.00 95.00 114 SER A N 1
ATOM 944 C CA . SER A 1 114 ? 7.478 10.180 -13.136 1.00 95.00 114 SER A CA 1
ATOM 945 C C . SER A 1 114 ? 8.020 8.872 -12.539 1.00 95.00 114 SER A C 1
ATOM 947 O O . SER A 1 114 ? 7.523 8.411 -11.504 1.00 95.00 114 SER A O 1
ATOM 949 N N . PRO A 1 115 ? 9.048 8.250 -13.142 1.00 96.06 115 PRO A N 1
ATOM 950 C CA . PRO A 1 115 ? 9.598 7.007 -12.607 1.00 96.06 115 PRO A CA 1
ATOM 951 C C . PRO A 1 115 ? 10.087 7.121 -11.158 1.00 96.06 115 PRO A C 1
ATOM 953 O O . PRO A 1 115 ? 9.803 6.240 -10.345 1.00 96.06 115 PRO A O 1
ATOM 956 N N . MET A 1 116 ? 10.742 8.230 -10.803 1.00 94.94 116 MET A N 1
ATOM 957 C CA . MET A 1 116 ? 11.182 8.477 -9.427 1.00 94.94 116 MET A CA 1
ATOM 958 C C . MET A 1 116 ? 10.001 8.668 -8.460 1.00 94.94 116 MET A C 1
ATOM 960 O O . MET A 1 116 ? 10.005 8.138 -7.348 1.00 94.94 116 MET A O 1
ATOM 964 N N . GLU A 1 117 ? 8.943 9.370 -8.870 1.00 94.69 117 GLU A N 1
ATOM 965 C CA . GLU A 1 117 ? 7.729 9.491 -8.052 1.00 94.69 117 GLU A CA 1
ATOM 966 C C . GLU A 1 117 ? 7.018 8.149 -7.874 1.00 94.69 117 GLU A C 1
ATOM 968 O O . GLU A 1 117 ? 6.542 7.857 -6.777 1.00 94.69 117 GLU A O 1
ATOM 973 N N . ALA A 1 118 ? 6.971 7.314 -8.914 1.00 94.81 118 ALA A N 1
ATOM 974 C CA . ALA A 1 118 ? 6.421 5.966 -8.833 1.00 94.81 118 ALA A CA 1
ATOM 975 C C . ALA A 1 118 ? 7.216 5.099 -7.845 1.00 94.81 118 ALA A C 1
ATOM 977 O O . ALA A 1 118 ? 6.611 4.435 -7.001 1.00 94.81 118 ALA A O 1
ATOM 978 N N . HIS A 1 119 ? 8.550 5.174 -7.873 1.00 94.50 119 HIS A N 1
ATOM 979 C CA . HIS A 1 119 ? 9.419 4.489 -6.914 1.00 94.50 119 HIS A CA 1
ATOM 980 C C . HIS A 1 119 ? 9.143 4.934 -5.467 1.00 94.50 119 HIS A C 1
ATOM 982 O O . HIS A 1 119 ? 8.870 4.104 -4.595 1.00 94.50 119 HIS A O 1
ATOM 988 N N . ARG A 1 120 ? 9.095 6.248 -5.214 1.00 92.50 120 ARG A N 1
ATOM 989 C CA . ARG A 1 120 ? 8.772 6.805 -3.886 1.00 92.50 120 ARG A CA 1
ATOM 990 C C . ARG A 1 120 ? 7.350 6.448 -3.436 1.00 92.50 120 ARG A C 1
ATOM 992 O O . ARG A 1 120 ? 7.126 6.114 -2.273 1.00 92.50 120 ARG A O 1
ATOM 999 N N . CYS A 1 121 ? 6.376 6.496 -4.345 1.00 90.81 121 CYS A N 1
ATOM 1000 C CA . CYS A 1 121 ? 4.982 6.135 -4.073 1.00 90.81 121 CYS A CA 1
ATOM 1001 C C . CYS A 1 121 ? 4.835 4.646 -3.728 1.00 90.81 121 CYS A C 1
ATOM 1003 O O . CYS A 1 121 ? 4.072 4.292 -2.822 1.00 90.81 121 CYS A O 1
ATOM 1005 N N . TYR A 1 122 ? 5.603 3.785 -4.400 1.00 89.56 122 TYR A N 1
ATOM 1006 C CA . TYR A 1 122 ? 5.695 2.371 -4.064 1.00 89.56 122 TYR A CA 1
ATOM 1007 C C . TYR A 1 122 ? 6.312 2.163 -2.675 1.00 89.56 122 TYR A C 1
ATOM 1009 O O . TYR A 1 122 ? 5.786 1.367 -1.904 1.00 89.56 122 TYR A O 1
ATOM 1017 N N . GLY A 1 123 ? 7.348 2.924 -2.304 1.00 83.88 123 GLY A N 1
ATOM 1018 C CA . GLY A 1 123 ? 7.953 2.875 -0.964 1.00 83.88 123 GLY A CA 1
ATOM 1019 C C . GLY A 1 123 ? 6.958 3.128 0.180 1.00 83.88 123 GLY A C 1
ATOM 1020 O O . GLY A 1 123 ? 7.047 2.503 1.235 1.00 83.88 123 GLY A O 1
ATOM 1021 N N . LYS A 1 124 ? 5.913 3.937 -0.051 1.00 79.44 124 LYS A N 1
ATOM 1022 C CA . LYS A 1 124 ? 4.807 4.139 0.910 1.00 79.44 124 LYS A CA 1
ATOM 1023 C C . LYS A 1 124 ? 3.932 2.888 1.133 1.00 79.44 124 LYS A C 1
ATOM 1025 O O . LYS A 1 124 ? 2.986 2.949 1.913 1.00 79.44 124 LYS A O 1
ATOM 1030 N N . ARG A 1 125 ? 4.187 1.764 0.449 1.00 71.25 125 ARG A N 1
ATOM 10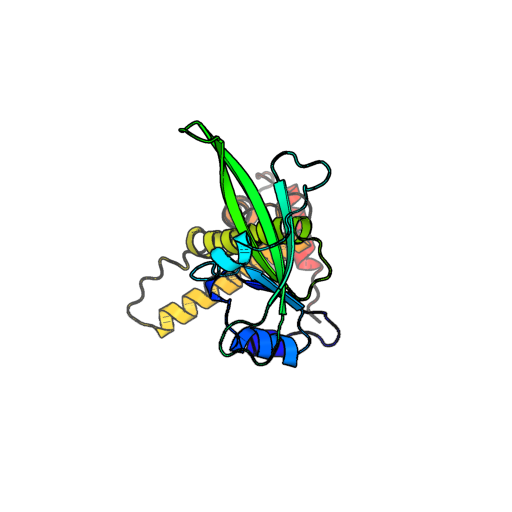31 C CA . ARG A 1 125 ? 3.540 0.460 0.703 1.00 71.25 125 ARG A CA 1
ATOM 1032 C C . ARG A 1 125 ? 3.928 -0.123 2.062 1.00 71.25 125 ARG A C 1
ATOM 1034 O O . ARG A 1 125 ? 3.112 -0.857 2.612 1.00 71.25 125 ARG A O 1
ATOM 1041 N N . ALA A 1 126 ? 5.091 0.239 2.612 1.00 61.50 126 ALA A N 1
ATOM 1042 C CA . ALA A 1 126 ? 5.558 -0.243 3.917 1.00 61.50 126 ALA A CA 1
ATOM 1043 C C . ALA A 1 126 ? 4.490 -0.103 5.018 1.00 61.50 126 ALA A C 1
ATOM 1045 O O . ALA A 1 126 ? 4.369 -0.970 5.873 1.00 61.50 126 ALA A O 1
ATOM 1046 N N . THR A 1 127 ? 3.616 0.908 4.929 1.00 68.19 127 THR A N 1
ATOM 1047 C CA . THR A 1 127 ? 2.477 1.068 5.841 1.00 68.19 127 THR A CA 1
ATOM 1048 C C . THR A 1 127 ? 1.574 -0.169 5.893 1.00 68.19 127 THR A C 1
ATOM 1050 O O . THR A 1 127 ? 1.175 -0.568 6.976 1.00 68.19 127 THR A O 1
ATOM 1053 N N . CYS A 1 128 ? 1.266 -0.818 4.763 1.00 72.00 128 CYS A N 1
ATOM 1054 C CA . CYS A 1 128 ? 0.420 -2.020 4.757 1.00 72.00 128 CYS A CA 1
ATOM 1055 C C . CYS A 1 128 ? 1.095 -3.205 5.461 1.00 72.00 128 CYS A C 1
ATOM 1057 O O . CYS A 1 128 ? 0.420 -3.970 6.143 1.00 72.00 128 CYS A O 1
ATOM 1059 N N . GLU A 1 129 ? 2.413 -3.351 5.313 1.00 73.56 129 GLU A N 1
ATOM 1060 C CA . GLU A 1 129 ? 3.184 -4.401 5.988 1.00 73.56 129 GLU A CA 1
ATOM 1061 C C . GLU A 1 129 ? 3.205 -4.167 7.499 1.00 73.56 129 GLU A C 1
ATOM 1063 O O . GLU A 1 129 ? 2.928 -5.101 8.249 1.00 73.56 129 GLU A O 1
ATOM 1068 N N . THR A 1 130 ? 3.381 -2.915 7.936 1.00 76.06 130 THR A N 1
ATOM 1069 C CA . THR A 1 130 ? 3.262 -2.534 9.351 1.00 76.06 130 THR A CA 1
ATOM 1070 C C . THR A 1 130 ? 1.880 -2.870 9.914 1.00 76.06 130 THR A C 1
ATOM 1072 O O . THR A 1 130 ? 1.790 -3.475 10.977 1.00 76.06 130 THR A O 1
ATOM 1075 N N . LEU A 1 131 ? 0.787 -2.560 9.201 1.00 75.00 131 LEU A N 1
ATOM 1076 C CA . LEU A 1 131 ? -0.571 -2.900 9.662 1.00 75.00 131 LEU A CA 1
ATOM 1077 C C . LEU A 1 131 ? -0.771 -4.424 9.797 1.00 75.00 131 LEU A C 1
ATOM 1079 O O . LEU A 1 131 ? -1.401 -4.895 10.748 1.00 75.00 131 LEU A O 1
ATOM 1083 N N . ILE A 1 132 ? -0.232 -5.208 8.855 1.00 73.25 132 ILE A N 1
ATOM 1084 C CA . ILE A 1 132 ? -0.291 -6.678 8.889 1.00 73.25 132 ILE A CA 1
ATOM 1085 C C . ILE A 1 132 ? 0.525 -7.224 10.064 1.00 73.25 132 ILE A C 1
ATOM 1087 O O . ILE A 1 132 ? 0.066 -8.138 10.752 1.00 73.25 132 ILE A O 1
ATOM 1091 N N . GLU A 1 133 ? 1.719 -6.689 10.297 1.00 79.06 133 GLU A N 1
ATOM 1092 C CA . GLU A 1 133 ? 2.585 -7.082 11.407 1.00 79.06 133 GLU A CA 1
ATOM 1093 C C . GLU A 1 133 ? 1.948 -6.751 12.760 1.00 79.06 133 GLU A C 1
ATOM 1095 O O . GLU A 1 133 ? 1.844 -7.629 13.621 1.00 79.06 133 GLU A O 1
ATOM 1100 N N . GLU A 1 134 ? 1.423 -5.533 12.920 1.00 75.62 134 GLU A N 1
ATOM 1101 C CA . GLU A 1 134 ? 0.681 -5.130 14.116 1.00 75.62 134 GLU A CA 1
ATOM 1102 C C . GLU A 1 134 ? -0.519 -6.057 14.362 1.00 75.62 134 GLU A C 1
ATOM 1104 O O . GLU A 1 134 ? -0.738 -6.507 15.488 1.00 75.62 134 GLU A O 1
ATOM 1109 N N . SER A 1 135 ? -1.272 -6.402 13.313 1.00 74.00 135 SER A N 1
ATOM 1110 C CA . SER A 1 135 ? -2.412 -7.321 13.420 1.00 74.00 135 SER A CA 1
ATOM 1111 C C . SER A 1 135 ? -1.974 -8.730 13.838 1.00 74.00 135 SER A C 1
ATOM 1113 O O . SER A 1 135 ? -2.556 -9.327 14.746 1.00 74.00 135 SER A O 1
ATOM 1115 N N . LYS A 1 136 ? -0.918 -9.274 13.223 1.00 71.56 136 LYS A N 1
ATOM 1116 C CA . LYS A 1 136 ? -0.404 -10.615 13.544 1.00 71.56 136 LYS A CA 1
ATOM 1117 C C . LYS A 1 136 ? 0.139 -10.695 14.969 1.00 71.56 136 LYS A C 1
ATOM 1119 O O . LYS A 1 136 ? -0.209 -11.633 15.689 1.00 71.56 136 LYS A O 1
ATOM 1124 N N . GLY A 1 137 ? 0.964 -9.726 15.364 1.00 72.44 137 GLY A N 1
ATOM 1125 C CA . GLY A 1 137 ? 1.665 -9.720 16.646 1.00 72.44 137 GLY A CA 1
ATOM 1126 C C . GLY A 1 137 ? 0.825 -9.185 17.806 1.00 72.44 137 GLY A C 1
ATOM 1127 O O . GLY A 1 137 ? 0.695 -9.839 18.837 1.00 72.44 137 GLY A O 1
ATOM 1128 N N . GLN A 1 138 ? 0.222 -8.003 17.661 1.00 73.62 138 GLN A N 1
ATOM 1129 C CA . GLN A 1 138 ? -0.417 -7.292 18.781 1.00 73.62 138 GLN A CA 1
ATOM 1130 C C . GLN A 1 138 ? -1.865 -7.732 19.031 1.00 73.62 138 GLN A C 1
ATOM 1132 O O . GLN A 1 138 ? -2.356 -7.646 20.163 1.00 73.62 1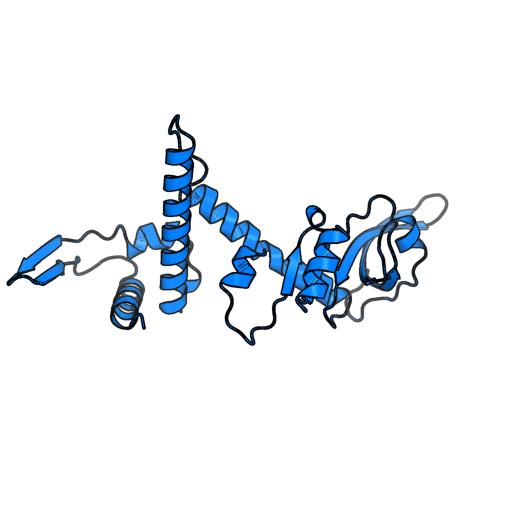38 GLN A O 1
ATOM 1137 N N . MET A 1 139 ? -2.547 -8.233 17.999 1.00 74.12 139 MET A N 1
ATOM 1138 C CA . MET A 1 139 ? -3.911 -8.771 18.107 1.00 74.12 139 MET A CA 1
ATOM 1139 C C . MET A 1 139 ? -3.951 -10.295 18.212 1.00 74.12 139 MET A C 1
ATOM 1141 O O . MET A 1 139 ? -5.029 -10.878 18.242 1.00 74.12 139 MET A O 1
ATOM 1145 N N . ASN A 1 140 ? -2.782 -10.938 18.320 1.00 72.56 140 ASN A N 1
ATOM 1146 C CA . ASN A 1 140 ? -2.632 -12.384 18.486 1.00 72.56 140 ASN A CA 1
ATOM 1147 C C . ASN A 1 140 ? -3.260 -13.215 17.348 1.00 72.56 140 ASN A C 1
ATOM 1149 O O . ASN A 1 140 ? -3.485 -14.416 17.505 1.00 72.56 140 ASN A O 1
ATOM 1153 N N . ALA A 1 141 ? -3.515 -12.592 16.191 1.00 70.31 141 ALA A N 1
ATOM 1154 C CA . ALA A 1 141 ? -4.125 -13.238 15.032 1.00 70.31 141 ALA A CA 1
ATOM 1155 C C . ALA A 1 141 ? -3.250 -14.376 14.470 1.00 70.31 141 ALA A C 1
ATOM 1157 O O . ALA A 1 141 ? -3.761 -15.274 13.807 1.00 70.31 141 ALA A O 1
ATOM 1158 N N . GLY A 1 142 ? -1.941 -14.366 14.757 1.00 63.47 142 GLY A N 1
ATOM 1159 C CA . GLY A 1 142 ? -1.003 -15.434 14.391 1.00 63.47 142 GLY A CA 1
ATOM 1160 C C . GLY A 1 142 ? -0.891 -16.594 15.391 1.00 63.47 142 GLY A C 1
ATOM 1161 O O . GLY A 1 142 ? -0.189 -17.560 15.107 1.00 63.47 142 GLY A O 1
ATOM 1162 N N . HIS A 1 143 ? -1.545 -16.523 16.556 1.00 72.12 143 HIS A N 1
ATOM 1163 C CA . HIS A 1 143 ? -1.388 -17.508 17.639 1.00 72.12 143 HIS A CA 1
ATOM 1164 C C . HIS A 1 143 ? -2.719 -18.106 18.107 1.00 72.12 143 HIS A C 1
ATOM 1166 O O . HIS A 1 143 ? -2.866 -18.491 19.269 1.00 72.12 143 HIS A O 1
ATOM 1172 N N . ILE A 1 144 ? -3.696 -18.196 17.208 1.00 79.81 144 ILE A N 1
ATOM 1173 C CA . ILE A 1 144 ? -4.969 -18.855 17.487 1.00 79.81 144 ILE A CA 1
ATOM 1174 C C . ILE A 1 144 ? -4.733 -20.372 17.453 1.00 79.81 144 ILE A C 1
ATOM 1176 O O . ILE A 1 144 ? -4.283 -20.913 16.448 1.00 79.81 144 ILE A O 1
ATOM 1180 N N . ARG A 1 145 ? -4.969 -21.052 18.580 1.00 77.88 145 ARG A N 1
ATOM 1181 C CA . ARG A 1 145 ? -4.624 -22.474 18.780 1.00 77.88 145 ARG A CA 1
ATOM 1182 C C . ARG A 1 145 ? -5.835 -23.404 18.797 1.00 77.88 145 ARG A C 1
ATOM 1184 O O . ARG A 1 145 ? -5.760 -24.479 19.386 1.00 77.88 145 ARG A O 1
ATOM 1191 N N . THR A 1 146 ? -6.966 -22.999 18.220 1.00 81.75 146 THR A N 1
ATOM 1192 C CA . THR A 1 146 ? -8.113 -23.915 18.178 1.00 81.75 146 THR A CA 1
ATOM 1193 C C . THR A 1 146 ? -7.835 -25.025 17.161 1.00 81.75 146 THR A C 1
ATOM 1195 O O . THR A 1 146 ? -7.191 -24.788 16.136 1.00 81.75 146 THR A O 1
ATOM 1198 N N . GLY A 1 147 ? -8.292 -26.245 17.453 1.00 87.38 147 GLY A N 1
ATOM 1199 C CA . GLY A 1 147 ? -8.155 -27.392 16.547 1.00 87.38 147 GLY A CA 1
ATOM 1200 C C . GLY A 1 147 ? -9.094 -27.341 15.336 1.00 87.38 147 GLY A C 1
ATOM 1201 O O . GLY A 1 147 ? -9.035 -28.220 14.484 1.00 87.38 147 GLY A O 1
ATOM 1202 N N . GLU A 1 148 ? -9.953 -26.322 15.247 1.00 90.44 148 GLU A N 1
ATOM 1203 C CA . GLU A 1 148 ? -11.006 -26.212 14.242 1.00 90.44 148 GLU A CA 1
ATOM 1204 C C . GLU A 1 148 ? -10.789 -25.003 13.327 1.00 90.44 148 GLU A C 1
ATOM 1206 O O . GLU A 1 148 ? -10.557 -23.878 13.773 1.00 90.44 148 GLU A O 1
ATOM 1211 N N . PHE A 1 149 ? -10.917 -25.217 12.015 1.00 88.38 149 PHE A N 1
ATOM 1212 C CA . PHE A 1 149 ? -10.704 -24.163 11.022 1.00 88.38 149 PHE A CA 1
ATOM 1213 C C . PHE A 1 149 ? -11.701 -23.003 11.161 1.00 88.38 149 PHE A C 1
ATOM 1215 O O . PHE A 1 149 ? -11.296 -21.843 11.135 1.00 88.38 149 PHE A O 1
ATOM 1222 N N . LEU A 1 150 ? -12.994 -23.300 11.341 1.00 91.62 150 LEU A N 1
ATOM 1223 C CA . LEU A 1 150 ? -14.031 -22.267 11.449 1.00 91.62 150 LEU A CA 1
ATOM 1224 C C . LEU A 1 150 ? -13.884 -21.432 12.725 1.00 91.62 150 LEU A C 1
ATOM 1226 O O . LEU A 1 150 ? -14.040 -20.214 12.673 1.00 91.62 150 LEU A O 1
ATOM 1230 N N . ALA A 1 151 ? -13.513 -22.057 13.845 1.00 88.88 151 ALA A N 1
ATOM 1231 C CA . ALA A 1 151 ? -13.216 -21.342 15.082 1.00 88.88 151 ALA A CA 1
ATOM 1232 C C . ALA A 1 151 ? -11.999 -20.414 14.913 1.00 88.88 151 ALA A C 1
ATOM 1234 O O . ALA A 1 151 ? -12.056 -19.243 15.296 1.00 88.88 151 ALA A O 1
ATOM 1235 N N . ASN A 1 152 ? -10.932 -20.890 14.258 1.00 87.69 152 ASN A N 1
ATOM 1236 C CA . ASN A 1 152 ? -9.776 -20.056 13.920 1.00 87.69 152 ASN A CA 1
ATOM 1237 C C . ASN A 1 152 ? -10.160 -18.883 13.003 1.00 87.69 152 ASN A C 1
ATOM 1239 O O . ASN A 1 152 ? -9.729 -17.756 13.245 1.00 87.69 152 ASN A O 1
ATOM 1243 N N . ALA A 1 153 ? -10.996 -19.12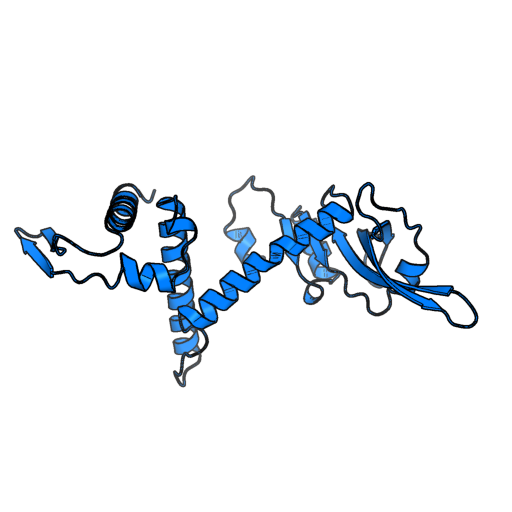1 11.989 1.00 88.31 153 ALA A N 1
ATOM 1244 C CA . ALA A 1 153 ? -11.469 -18.081 11.082 1.00 88.31 153 ALA A CA 1
ATOM 1245 C C . ALA A 1 153 ? -12.300 -17.014 11.815 1.00 88.31 153 ALA A C 1
ATOM 1247 O O . ALA A 1 153 ? -12.059 -15.823 11.628 1.00 88.31 153 ALA A O 1
ATOM 1248 N N . ALA A 1 154 ? -13.226 -17.418 12.688 1.00 89.94 154 ALA A N 1
ATOM 1249 C CA . ALA A 1 154 ? -14.037 -16.491 13.476 1.00 89.94 154 ALA A CA 1
ATOM 1250 C C . ALA A 1 154 ? -13.174 -15.629 14.412 1.00 89.94 154 ALA A C 1
ATOM 1252 O O . ALA A 1 154 ? -13.294 -14.404 14.419 1.00 89.94 154 ALA A O 1
ATOM 1253 N N . LEU A 1 155 ? -12.246 -16.248 15.150 1.00 88.81 155 LEU A N 1
ATOM 1254 C CA . LEU A 1 155 ? -11.326 -15.533 16.041 1.00 88.81 155 LEU A CA 1
ATOM 1255 C C . LEU A 1 155 ? -10.402 -14.579 15.273 1.00 88.81 155 LEU A C 1
ATOM 1257 O O . LEU A 1 155 ? -10.146 -13.467 15.738 1.00 88.81 155 LEU A O 1
ATOM 1261 N N . PHE A 1 156 ? -9.951 -14.973 14.080 1.00 87.75 156 PHE A N 1
ATOM 1262 C CA . PHE A 1 156 ? -9.175 -14.109 13.195 1.00 87.75 156 PHE A CA 1
ATOM 1263 C C . PHE A 1 156 ? -9.979 -12.875 12.764 1.00 87.75 156 PHE A C 1
ATOM 1265 O O . PHE A 1 156 ? -9.481 -11.755 12.872 1.00 87.75 156 PHE A O 1
ATOM 1272 N N . GLN A 1 157 ? -11.234 -13.052 12.342 1.00 88.88 157 GLN A N 1
ATOM 1273 C CA . GLN A 1 157 ? -12.098 -11.930 11.959 1.00 88.88 157 GLN A CA 1
ATOM 1274 C C . GLN A 1 157 ? -12.390 -10.996 13.141 1.00 88.88 157 GLN A C 1
ATOM 1276 O O . GLN A 1 157 ? -12.317 -9.778 12.986 1.00 88.88 157 GLN A O 1
ATOM 1281 N N . CYS A 1 158 ? -12.623 -11.535 14.343 1.00 89.56 158 CYS A N 1
ATOM 1282 C CA . CYS A 1 158 ? -12.761 -10.728 15.559 1.00 89.56 158 CYS A CA 1
ATOM 1283 C C . CYS A 1 158 ? -11.496 -9.905 15.853 1.00 89.56 158 CYS A C 1
ATOM 1285 O O . CYS A 1 158 ? -11.595 -8.735 16.224 1.00 89.56 158 CYS A O 1
ATOM 1287 N N . ALA A 1 159 ? -10.307 -10.486 15.660 1.00 88.12 159 ALA A N 1
ATOM 1288 C CA . ALA A 1 159 ? -9.040 -9.778 15.837 1.00 88.12 159 ALA A CA 1
ATOM 1289 C C . ALA A 1 159 ? -8.873 -8.633 14.822 1.00 88.12 159 ALA A C 1
ATOM 1291 O O . ALA A 1 159 ? -8.473 -7.534 15.207 1.00 88.12 159 ALA A O 1
ATOM 1292 N N . VAL A 1 160 ? -9.230 -8.862 13.551 1.00 87.75 160 VAL A N 1
ATOM 1293 C CA . VAL A 1 160 ? -9.223 -7.830 12.497 1.00 87.75 160 VAL A CA 1
ATOM 1294 C C . VAL A 1 160 ? -10.227 -6.717 12.806 1.00 87.75 160 VAL A C 1
ATOM 1296 O O . VAL A 1 160 ? -9.889 -5.539 12.702 1.00 87.75 160 VAL A O 1
ATOM 1299 N N . LEU A 1 161 ? -11.441 -7.064 13.236 1.00 89.50 161 LEU A N 1
ATOM 1300 C CA . LEU A 1 161 ? -12.466 -6.087 13.603 1.00 89.50 161 LEU A CA 1
ATOM 1301 C C . LEU A 1 161 ? -12.010 -5.210 14.774 1.00 89.50 161 LEU A C 1
ATOM 1303 O O . LEU A 1 161 ? -12.086 -3.986 14.694 1.00 89.50 161 LEU A O 1
ATOM 1307 N N . ALA A 1 162 ? -11.488 -5.823 15.838 1.00 89.31 162 ALA A N 1
ATOM 1308 C CA . ALA A 1 162 ? -10.983 -5.094 16.995 1.00 89.31 162 ALA A CA 1
ATOM 1309 C C . ALA A 1 162 ? -9.784 -4.198 16.634 1.00 89.31 162 ALA A C 1
ATOM 1311 O O . ALA A 1 162 ? -9.676 -3.084 17.145 1.00 89.31 162 ALA A O 1
ATOM 1312 N N . TYR A 1 163 ? -8.909 -4.646 15.727 1.00 88.88 163 TYR A N 1
ATOM 1313 C CA . TYR A 1 163 ? -7.808 -3.831 15.213 1.00 88.88 163 TYR A CA 1
ATOM 1314 C C . TYR A 1 163 ? -8.320 -2.584 14.488 1.00 88.88 163 TYR A C 1
ATOM 1316 O O . TYR A 1 163 ? -7.921 -1.463 14.814 1.00 88.88 163 TYR A O 1
ATOM 1324 N N . ASN A 1 164 ? -9.233 -2.784 13.533 1.00 89.00 164 ASN A N 1
ATOM 1325 C CA . ASN A 1 164 ? -9.815 -1.708 12.738 1.00 89.00 164 ASN A CA 1
ATOM 1326 C C . ASN A 1 164 ? -10.541 -0.701 13.629 1.00 89.00 164 ASN A C 1
ATOM 1328 O O . ASN A 1 164 ? -10.330 0.498 13.472 1.00 89.00 164 ASN A O 1
ATOM 1332 N N . LEU A 1 165 ? -11.319 -1.182 14.604 1.00 89.50 165 LEU A N 1
ATOM 1333 C CA . LEU A 1 165 ? -12.020 -0.334 15.563 1.00 89.50 165 LEU A CA 1
ATOM 1334 C C . LEU A 1 165 ? -11.043 0.554 16.341 1.00 89.50 165 LEU A C 1
ATOM 1336 O O . LEU A 1 165 ? -11.221 1.767 16.382 1.00 89.50 165 LEU A O 1
ATOM 1340 N N . LEU A 1 166 ? -9.974 -0.021 16.899 1.00 90.00 166 LEU A N 1
ATOM 1341 C CA . LEU A 1 166 ? -8.987 0.753 17.653 1.00 90.00 166 LEU A CA 1
ATOM 1342 C C . LEU A 1 166 ? -8.273 1.779 16.771 1.00 90.00 166 LEU A C 1
ATOM 1344 O O . LEU A 1 166 ? -8.142 2.934 17.172 1.00 90.00 166 LEU A O 1
ATOM 1348 N N . LYS A 1 167 ? -7.857 1.407 15.556 1.00 89.44 167 LYS A N 1
ATOM 1349 C CA . LYS A 1 167 ? -7.227 2.360 14.630 1.00 89.44 167 LYS A CA 1
ATOM 1350 C C . LYS A 1 167 ? -8.188 3.468 14.201 1.00 89.44 167 LYS A C 1
ATOM 1352 O O . LYS A 1 167 ? -7.769 4.620 14.143 1.00 89.44 167 LYS A O 1
ATOM 1357 N N . TRP A 1 168 ? -9.458 3.160 13.949 1.00 89.69 168 TRP A N 1
ATOM 1358 C CA . TRP A 1 168 ? -10.478 4.163 13.626 1.00 89.69 168 TRP A CA 1
ATOM 1359 C C . TRP A 1 168 ? -10.713 5.132 14.774 1.00 89.69 168 TRP A C 1
ATOM 1361 O O . TRP A 1 168 ? -10.658 6.340 14.570 1.00 89.69 168 TRP A O 1
ATOM 1371 N N . MET A 1 169 ? -10.884 4.620 15.988 1.00 90.56 169 MET A N 1
ATOM 1372 C CA . MET A 1 169 ? -11.014 5.455 17.179 1.00 90.56 169 MET A CA 1
ATOM 1373 C C . MET A 1 169 ? -9.771 6.341 17.380 1.00 90.56 169 MET A C 1
ATOM 1375 O O . MET A 1 169 ? -9.898 7.524 17.690 1.00 90.56 169 MET A O 1
ATOM 1379 N N . GLY A 1 170 ? -8.566 5.821 17.118 1.00 91.19 170 GLY A N 1
ATOM 1380 C CA . GLY A 1 170 ? -7.328 6.608 17.171 1.00 91.19 170 GLY A CA 1
ATOM 1381 C C . GLY A 1 170 ? -7.258 7.705 16.109 1.00 91.19 170 GLY A C 1
ATOM 1382 O O . GLY A 1 170 ? -6.836 8.821 16.410 1.00 91.19 170 GLY A O 1
ATOM 1383 N N . LEU A 1 171 ? -7.713 7.416 14.887 1.00 90.38 171 LEU A N 1
ATOM 1384 C CA . LEU A 1 171 ? -7.816 8.395 13.803 1.00 90.38 171 LEU A CA 1
ATOM 1385 C C . LEU A 1 171 ? -8.801 9.517 14.146 1.00 90.38 171 LEU A C 1
ATOM 1387 O O . LEU A 1 171 ? -8.472 10.683 13.952 1.00 90.38 171 LEU A O 1
ATOM 1391 N N . LEU A 1 172 ? -9.972 9.168 14.682 1.00 90.31 172 LEU A N 1
ATOM 1392 C CA . LEU A 1 172 ? -11.006 10.130 15.065 1.00 90.31 172 LEU A CA 1
ATOM 1393 C C . LEU A 1 172 ? -10.600 10.974 16.281 1.00 90.31 172 LEU A C 1
ATOM 1395 O O . LEU A 1 172 ? -10.930 12.153 16.342 1.00 90.31 172 LEU A O 1
ATOM 1399 N N . SER A 1 173 ? -9.846 10.399 17.222 1.00 90.56 173 SER A N 1
ATOM 1400 C CA . SER A 1 173 ? -9.331 11.135 18.389 1.00 90.56 173 SER A CA 1
ATOM 1401 C C . SER A 1 173 ? -8.236 12.144 18.011 1.00 90.56 173 SER A C 1
ATOM 1403 O O . SER A 1 173 ? -8.013 13.124 18.723 1.00 90.56 173 SER A O 1
ATOM 1405 N N . GLY A 1 174 ? -7.538 11.911 16.893 1.00 88.31 174 GLY A N 1
ATOM 1406 C CA . GLY A 1 174 ? -6.488 12.783 16.373 1.00 88.31 174 GLY A CA 1
ATOM 1407 C C . GLY A 1 174 ? -5.255 12.905 17.281 1.00 88.31 174 GLY A C 1
ATOM 1408 O O . GLY A 1 174 ? -4.998 12.093 18.175 1.00 88.31 174 GLY A O 1
ATOM 1409 N N . GLY A 1 175 ? -4.443 13.934 17.026 1.00 89.25 175 GLY A N 1
ATOM 1410 C CA . GLY A 1 175 ? -3.287 14.282 17.856 1.00 89.25 175 GLY A CA 1
ATOM 1411 C C . GLY A 1 175 ? -2.237 13.169 17.971 1.00 89.25 175 GLY A C 1
ATOM 1412 O O . GLY A 1 175 ? -1.839 12.552 16.982 1.00 89.25 175 GLY A O 1
ATOM 1413 N N . VAL A 1 176 ? -1.742 12.941 19.191 1.00 91.06 176 VAL A N 1
ATOM 1414 C CA . VAL A 1 176 ? -0.720 11.915 19.466 1.00 91.06 176 VAL A CA 1
ATOM 1415 C C . VAL A 1 176 ? -1.281 10.493 19.413 1.00 91.06 176 VAL A C 1
ATOM 1417 O O . VAL A 1 176 ? -0.554 9.579 19.030 1.00 91.06 176 V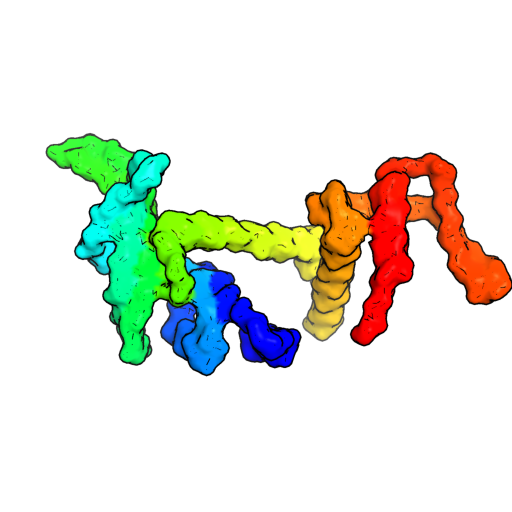AL A O 1
ATOM 1420 N N . ILE A 1 177 ? -2.572 10.316 19.716 1.00 89.31 177 ILE A N 1
ATOM 1421 C CA . ILE A 1 177 ? -3.242 9.007 19.775 1.00 89.31 177 ILE A CA 1
ATOM 1422 C C . ILE A 1 177 ? -3.282 8.358 18.393 1.00 89.31 177 ILE A C 1
ATOM 1424 O O . ILE A 1 177 ? -3.051 7.159 18.269 1.00 89.31 177 ILE A O 1
ATOM 1428 N N . GLN A 1 178 ? -3.493 9.149 17.337 1.00 89.62 178 GLN A N 1
ATOM 1429 C CA . GLN A 1 178 ? -3.472 8.667 15.953 1.00 89.62 178 GLN A CA 1
ATOM 1430 C C . GLN A 1 178 ? -2.165 7.937 15.592 1.00 89.62 178 GLN A C 1
ATOM 1432 O O . GLN A 1 178 ? -2.158 7.049 14.739 1.00 89.62 178 GLN A O 1
ATOM 1437 N N . LYS A 1 179 ? -1.051 8.321 16.224 1.00 88.00 179 LYS A N 1
ATOM 1438 C CA . LYS A 1 179 ? 0.275 7.740 15.981 1.00 88.00 179 LYS A CA 1
ATOM 1439 C C . LYS A 1 179 ? 0.564 6.531 16.871 1.00 88.00 179 LYS A C 1
ATOM 1441 O O . LYS A 1 179 ? 1.604 5.903 16.699 1.00 88.00 179 LYS A O 1
ATOM 1446 N N . TRP A 1 180 ? -0.298 6.224 17.840 1.00 89.81 180 TRP A N 1
ATOM 1447 C CA . TRP A 1 180 ? -0.070 5.122 18.764 1.00 89.81 180 TRP A CA 1
ATOM 1448 C C . TRP A 1 180 ? -0.330 3.764 18.108 1.00 89.81 180 TRP A C 1
ATOM 1450 O O . TRP A 1 180 ? -1.257 3.554 17.319 1.00 89.81 180 TRP A O 1
ATOM 1460 N N . GLU A 1 181 ? 0.508 2.802 18.475 1.00 87.44 181 GLU A N 1
ATOM 1461 C CA . GLU A 1 181 ? 0.265 1.396 18.187 1.00 87.44 181 GLU A CA 1
ATOM 1462 C C . GLU A 1 181 ? -0.853 0.848 19.078 1.00 87.44 181 GLU A C 1
ATOM 1464 O O . GLU A 1 181 ? -1.090 1.332 20.191 1.00 87.44 181 GLU A O 1
ATOM 1469 N N . VAL A 1 182 ? -1.498 -0.231 18.635 1.00 87.38 182 VAL A N 1
ATOM 1470 C CA . VAL A 1 182 ? -2.604 -0.854 19.375 1.00 87.38 182 VAL A CA 1
ATOM 1471 C C . VAL A 1 182 ? -2.178 -1.298 20.776 1.00 87.38 182 VAL A C 1
ATOM 1473 O O . VAL A 1 182 ? -2.951 -1.177 21.727 1.00 87.38 182 VAL A O 1
ATOM 1476 N N . LYS A 1 183 ? -0.939 -1.769 20.945 1.00 88.19 183 LYS A N 1
ATOM 1477 C CA . LYS A 1 183 ? -0.387 -2.123 22.260 1.00 88.19 183 LYS A CA 1
ATOM 1478 C C . LYS A 1 183 ? -0.314 -0.918 23.205 1.00 88.19 183 LYS A C 1
ATOM 1480 O O . LYS A 1 183 ? -0.658 -1.059 24.379 1.00 88.19 183 LYS A O 1
ATOM 1485 N N . THR A 1 184 ? 0.090 0.245 22.700 1.00 90.38 184 THR A N 1
ATOM 1486 C CA . THR A 1 184 ? 0.173 1.503 23.459 1.00 90.38 184 THR A CA 1
ATOM 1487 C C . THR A 1 184 ? -1.217 1.972 23.872 1.00 90.38 184 THR A C 1
ATOM 1489 O O . THR A 1 184 ? -1.455 2.249 25.044 1.00 90.38 184 THR A O 1
ATOM 1492 N N . MET A 1 185 ? -2.170 1.944 22.940 1.00 91.06 185 MET A N 1
ATOM 1493 C CA . MET A 1 185 ? -3.571 2.278 23.211 1.00 91.06 185 MET A CA 1
ATOM 1494 C C . MET A 1 185 ? -4.185 1.316 24.235 1.00 91.06 185 MET A C 1
ATOM 1496 O O . MET A 1 185 ? -4.856 1.734 25.173 1.00 91.06 185 MET A O 1
ATOM 1500 N N . ARG A 1 186 ? -3.894 0.015 24.124 1.00 90.31 186 ARG A N 1
ATOM 1501 C CA . ARG A 1 186 ? -4.341 -0.986 25.098 1.00 90.31 186 ARG A CA 1
ATOM 1502 C C . ARG A 1 186 ? -3.778 -0.717 26.491 1.00 90.31 186 ARG A C 1
ATOM 1504 O O . ARG A 1 186 ? -4.498 -0.898 27.467 1.00 90.31 186 ARG A O 1
ATOM 1511 N N . LEU A 1 187 ? -2.512 -0.323 26.592 1.00 91.38 187 LEU A N 1
ATOM 1512 C CA . LEU A 1 187 ? -1.870 -0.028 27.870 1.00 91.38 187 LEU A CA 1
ATOM 1513 C C . LEU A 1 187 ? -2.453 1.229 28.525 1.00 91.38 187 LEU A C 1
ATOM 1515 O O . LEU A 1 187 ? -2.806 1.177 29.698 1.00 91.38 187 LEU A O 1
ATOM 1519 N N . TRP A 1 188 ? -2.561 2.322 27.771 1.00 91.44 188 TRP A N 1
ATOM 1520 C CA . TRP A 1 188 ? -2.879 3.636 28.334 1.00 91.44 188 TRP A CA 1
ATOM 1521 C C . TRP A 1 188 ? -4.358 3.989 28.341 1.00 91.44 188 TRP A C 1
ATOM 1523 O O . TRP A 1 188 ? -4.776 4.760 29.193 1.00 91.44 188 TRP A O 1
ATOM 1533 N N . LEU A 1 189 ? -5.152 3.432 27.424 1.00 89.88 189 LEU A N 1
ATOM 1534 C CA . LEU A 1 189 ? -6.566 3.789 27.281 1.00 89.88 189 LEU A CA 1
ATOM 1535 C C . LEU A 1 189 ? -7.511 2.697 27.792 1.00 89.88 189 LEU A C 1
ATOM 1537 O O . LEU A 1 189 ? -8.564 2.999 28.344 1.00 89.88 189 LEU A O 1
ATOM 1541 N N . ILE A 1 190 ? -7.125 1.425 27.641 1.00 89.25 190 ILE A N 1
ATOM 1542 C CA . ILE A 1 190 ? -7.996 0.278 27.958 1.00 89.25 190 ILE A CA 1
ATOM 1543 C C . ILE A 1 190 ? -7.658 -0.343 29.314 1.00 89.25 190 ILE A C 1
ATOM 1545 O O . ILE A 1 190 ? -8.553 -0.691 30.076 1.00 89.25 190 ILE A O 1
ATOM 1549 N N . ARG A 1 191 ? -6.369 -0.496 29.643 1.00 89.56 191 ARG A N 1
ATOM 1550 C CA . ARG A 1 191 ? -5.916 -1.079 30.920 1.00 89.56 191 ARG A CA 1
ATOM 1551 C C . ARG A 1 191 ? -5.958 -0.093 32.093 1.00 89.56 191 ARG A C 1
ATOM 1553 O O . ARG A 1 191 ? -5.371 -0.369 33.138 1.00 89.56 191 ARG A O 1
ATOM 1560 N N . VAL A 1 192 ? -6.656 1.031 31.941 1.00 88.94 192 VAL A N 1
ATOM 1561 C CA . VAL A 1 192 ? -6.910 1.961 33.042 1.00 88.94 192 VAL A CA 1
ATOM 1562 C C . VAL A 1 192 ? -7.866 1.291 34.024 1.00 88.94 192 VAL A C 1
ATOM 1564 O O . VAL A 1 192 ? -8.929 0.802 33.644 1.00 88.94 192 VAL A O 1
ATOM 1567 N N . ALA A 1 193 ? -7.475 1.238 35.296 1.00 88.00 193 ALA A N 1
ATOM 1568 C CA . ALA A 1 193 ? -8.346 0.717 36.337 1.00 88.00 193 ALA A CA 1
ATOM 1569 C C . ALA A 1 193 ? -9.596 1.599 36.440 1.00 88.00 193 ALA A C 1
ATOM 1571 O O . ALA A 1 193 ? -9.492 2.820 36.493 1.00 88.00 193 ALA A O 1
ATOM 1572 N N . GLY A 1 194 ? -10.771 0.982 36.498 1.00 87.75 194 GLY A N 1
ATOM 1573 C CA . GLY A 1 194 ? -12.031 1.696 36.627 1.00 87.75 194 GLY A CA 1
ATOM 1574 C C . GLY A 1 194 ? -13.064 0.858 37.361 1.00 87.75 194 GLY A C 1
ATOM 1575 O O . GLY A 1 194 ? -13.013 -0.372 37.354 1.00 87.75 194 GLY A O 1
ATOM 1576 N N . LYS A 1 195 ? -14.008 1.530 38.015 1.00 90.69 195 LYS A N 1
ATOM 1577 C CA . LYS A 1 195 ? -15.154 0.903 38.668 1.00 90.69 195 LYS A CA 1
ATOM 1578 C C . LYS A 1 195 ? -16.409 1.233 37.881 1.00 90.69 195 LYS A C 1
ATOM 1580 O O . LYS A 1 195 ? -16.863 2.374 37.889 1.00 90.69 195 LYS A O 1
ATOM 1585 N N . LEU A 1 196 ? -16.984 0.227 37.236 1.00 89.69 196 LEU A N 1
ATOM 1586 C CA . LEU A 1 196 ? -18.278 0.349 36.583 1.00 89.69 196 LEU A CA 1
ATOM 1587 C C . LEU A 1 196 ? -19.383 0.294 37.649 1.00 89.69 196 LEU A C 1
ATOM 1589 O O . LEU A 1 196 ? -19.444 -0.651 38.437 1.00 89.69 196 LEU A O 1
ATOM 1593 N N . VAL A 1 197 ? -20.208 1.335 37.726 1.00 93.06 197 VAL A N 1
ATOM 1594 C CA . VAL A 1 197 ? -21.286 1.470 38.714 1.00 93.06 197 VAL A CA 1
ATOM 1595 C C . VAL A 1 197 ? -22.600 1.692 37.983 1.00 93.06 197 VAL A C 1
ATOM 1597 O O . VAL A 1 197 ? -22.672 2.545 37.105 1.00 93.06 197 VAL A O 1
ATOM 1600 N N . GLU A 1 198 ? -23.643 0.970 38.379 1.00 92.50 198 GLU A N 1
ATOM 1601 C CA . GLU A 1 198 ? -25.005 1.225 37.921 1.00 92.50 198 GLU A CA 1
ATOM 1602 C C . GLU A 1 198 ? -25.729 2.133 38.922 1.00 92.50 198 GLU A C 1
ATOM 1604 O O . GLU A 1 198 ? -25.770 1.855 40.125 1.00 92.50 198 GLU A O 1
ATOM 1609 N N . ARG A 1 199 ? -26.309 3.231 38.440 1.00 88.00 199 ARG A N 1
ATOM 1610 C CA . ARG A 1 199 ? -27.263 4.044 39.203 1.00 88.00 199 ARG A CA 1
ATOM 1611 C C . ARG A 1 199 ? -28.450 4.377 38.321 1.00 88.00 199 ARG A C 1
ATOM 1613 O O . ARG A 1 199 ? -28.276 4.878 37.220 1.00 88.00 199 ARG A O 1
ATOM 1620 N N . SER A 1 200 ? -29.659 4.117 38.814 1.00 88.50 200 SER A N 1
ATOM 1621 C CA . SER A 1 200 ? -30.907 4.475 38.124 1.00 88.50 200 SER A CA 1
ATOM 1622 C C . SER A 1 200 ? -30.979 3.981 36.667 1.00 88.50 200 SER A C 1
ATOM 1624 O O . SER A 1 200 ? -31.430 4.716 35.794 1.00 88.50 200 SER A O 1
ATOM 1626 N N . ARG A 1 201 ? -30.536 2.738 36.404 1.00 87.56 201 ARG A N 1
ATOM 1627 C CA . ARG A 1 201 ? -30.440 2.116 35.061 1.00 87.56 201 ARG A CA 1
ATOM 1628 C C . ARG A 1 201 ? -29.448 2.790 34.102 1.00 87.56 201 ARG A C 1
ATOM 1630 O O . ARG A 1 201 ? -29.502 2.554 32.898 1.00 87.56 201 ARG A O 1
ATOM 1637 N N . GLN A 1 202 ? -28.546 3.623 34.616 1.00 85.81 202 GLN A N 1
ATOM 1638 C CA . GLN A 1 202 ? -27.429 4.185 33.866 1.00 85.81 202 GLN A CA 1
ATOM 1639 C C . GLN A 1 202 ? -26.113 3.602 34.376 1.00 85.81 202 GLN A C 1
ATOM 1641 O O . GLN A 1 202 ? -25.865 3.536 35.582 1.00 85.81 202 GLN A O 1
ATOM 1646 N N . MET A 1 203 ? -25.268 3.187 33.437 1.00 88.25 203 MET A N 1
ATOM 1647 C CA . MET A 1 203 ? -23.924 2.694 33.716 1.00 88.25 203 MET A CA 1
ATOM 1648 C C . MET A 1 203 ? -22.942 3.863 33.686 1.00 88.25 203 MET A C 1
ATOM 1650 O O . MET A 1 203 ? -22.907 4.624 32.723 1.00 88.25 203 MET A O 1
ATOM 1654 N N . THR A 1 204 ? -22.128 4.003 34.728 1.00 86.75 204 THR A N 1
ATOM 1655 C CA . THR A 1 204 ? -21.082 5.027 34.815 1.00 86.75 204 THR A CA 1
ATOM 1656 C C . THR A 1 204 ? -19.750 4.368 35.142 1.00 86.75 204 THR A C 1
ATOM 1658 O O . THR A 1 204 ? -19.630 3.661 36.146 1.00 86.75 204 THR A O 1
ATOM 1661 N N . LEU A 1 205 ? -18.733 4.610 34.315 1.00 86.56 205 LEU A N 1
ATOM 1662 C CA . LEU A 1 205 ? -17.366 4.172 34.576 1.00 86.56 205 LEU A CA 1
ATOM 1663 C C . LEU A 1 205 ? -16.651 5.222 35.434 1.00 86.56 205 LEU A C 1
ATOM 1665 O O . LEU A 1 205 ? -16.419 6.340 34.992 1.00 86.56 205 LEU A O 1
ATOM 1669 N N . LYS A 1 206 ? -16.307 4.876 36.677 1.00 88.94 206 LYS A N 1
ATOM 1670 C CA . LYS A 1 206 ? -15.509 5.739 37.558 1.00 88.94 206 LYS A CA 1
ATOM 1671 C C . LYS A 1 206 ? -14.030 5.418 37.412 1.00 88.94 206 LYS A C 1
ATOM 1673 O O . LYS A 1 206 ? -13.638 4.277 37.652 1.00 88.94 206 LYS A O 1
ATOM 1678 N N . LEU A 1 207 ? -13.223 6.421 37.096 1.00 89.25 207 LEU A N 1
ATOM 1679 C CA . LEU A 1 207 ? -11.769 6.307 36.999 1.00 89.25 207 LEU A CA 1
ATOM 1680 C C . LEU A 1 207 ? -11.075 6.946 38.218 1.00 89.25 207 LEU A C 1
ATOM 1682 O O . LEU A 1 207 ? -11.678 7.788 38.886 1.00 89.25 207 LEU A O 1
ATOM 1686 N N . PRO A 1 208 ? -9.826 6.556 38.534 1.00 89.62 208 PRO A N 1
ATOM 1687 C CA . PRO A 1 208 ? -8.983 7.252 39.501 1.00 89.62 208 PRO A CA 1
ATOM 1688 C C . PRO A 1 208 ? -8.778 8.724 39.128 1.00 89.62 208 PRO A C 1
ATOM 1690 O O . PRO A 1 208 ? -8.668 9.055 37.951 1.00 89.62 208 PRO A O 1
ATOM 1693 N N . GLU A 1 209 ? -8.634 9.598 40.128 1.00 85.75 209 GLU A N 1
ATOM 1694 C CA . GLU A 1 209 ? -8.400 11.036 39.903 1.00 85.75 209 GLU A CA 1
ATOM 1695 C C . GLU A 1 209 ? -7.105 11.326 39.136 1.00 85.75 209 GLU A C 1
ATOM 1697 O O . GLU A 1 209 ? -7.018 12.323 38.426 1.00 85.75 209 GLU A O 1
ATOM 1702 N N . LYS A 1 210 ? -6.087 10.468 39.279 1.00 87.94 210 LYS A N 1
ATOM 1703 C CA . LYS A 1 210 ? -4.785 10.599 38.616 1.00 87.94 210 LYS A CA 1
ATOM 1704 C C . LYS A 1 210 ? -4.372 9.273 37.992 1.00 87.94 210 LYS A C 1
ATOM 1706 O O . LYS A 1 210 ? -4.202 8.279 38.695 1.00 87.94 210 LYS A O 1
ATOM 1711 N N . PHE A 1 211 ? -4.180 9.276 36.681 1.00 89.81 211 PHE A N 1
ATOM 1712 C CA . PHE A 1 211 ? -3.568 8.188 35.922 1.00 89.81 211 PHE A CA 1
ATOM 1713 C C . PHE A 1 211 ? -2.749 8.763 34.758 1.00 89.81 211 PHE A C 1
ATOM 1715 O O . PHE A 1 211 ? -2.738 9.969 34.527 1.00 89.81 211 PHE A O 1
ATOM 1722 N N . LEU A 1 212 ? -1.985 7.921 34.070 1.00 90.62 212 LEU A N 1
ATOM 1723 C CA . LEU A 1 212 ? -1.136 8.361 32.962 1.00 90.62 212 LEU A CA 1
ATOM 1724 C C . LEU A 1 212 ? -1.987 8.628 31.713 1.00 90.62 212 LEU A C 1
ATOM 1726 O O . LEU A 1 212 ? -2.906 7.866 31.438 1.00 90.62 212 LEU A O 1
ATOM 1730 N N . HIS A 1 213 ? -1.647 9.670 30.948 1.00 91.38 213 HIS A N 1
ATOM 1731 C CA . HIS A 1 213 ? -2.316 10.028 29.687 1.00 91.38 213 HIS A CA 1
ATOM 1732 C C . HIS A 1 213 ? -3.808 10.403 29.812 1.00 91.38 213 HIS A C 1
ATOM 1734 O O . HIS A 1 213 ? -4.630 10.011 28.985 1.00 91.38 213 HIS A O 1
ATOM 1740 N N . GLN A 1 214 ? -4.173 11.166 30.850 1.00 91.75 214 GLN A N 1
ATOM 1741 C CA . GLN A 1 214 ? -5.557 11.616 31.074 1.00 91.75 214 GLN A CA 1
ATOM 1742 C C . GLN A 1 214 ? -6.107 12.459 29.927 1.00 91.75 214 GLN A C 1
ATOM 1744 O O . GLN A 1 214 ? -7.213 12.201 29.468 1.00 91.75 214 GLN A O 1
ATOM 1749 N N . GLU A 1 215 ? -5.326 13.414 29.420 1.00 92.06 215 GLU A N 1
ATOM 1750 C CA . GLU A 1 215 ? -5.761 14.264 28.309 1.00 92.06 215 GLU A CA 1
ATOM 1751 C C . GLU A 1 215 ? -6.058 13.445 27.048 1.00 92.06 215 GLU A C 1
ATOM 1753 O O . GLU A 1 215 ? -7.006 13.731 26.314 1.00 92.06 215 GLU A O 1
ATOM 1758 N N . GLU A 1 216 ? -5.253 12.416 26.771 1.00 93.56 216 GLU A N 1
ATOM 1759 C CA . GLU A 1 216 ? -5.513 11.500 25.666 1.00 93.56 216 GLU A CA 1
ATOM 1760 C C . GLU A 1 216 ? -6.737 10.618 25.922 1.00 93.56 216 GLU A C 1
ATOM 1762 O O . GLU A 1 216 ? -7.525 10.386 25.004 1.00 93.56 216 GLU A O 1
ATOM 1767 N N . TRP A 1 217 ? -6.925 10.154 27.157 1.00 92.19 217 TRP A N 1
ATOM 1768 C CA . TRP A 1 217 ? -8.089 9.362 27.542 1.00 92.19 217 TRP A CA 1
ATOM 1769 C C . TRP A 1 217 ? -9.395 10.150 27.400 1.00 92.19 217 TRP A C 1
ATOM 1771 O O . TRP A 1 217 ? -10.349 9.654 26.807 1.00 92.19 217 TRP A O 1
ATOM 1781 N N . GLU A 1 218 ? -9.418 11.406 27.840 1.00 89.94 218 GLU A N 1
ATOM 1782 C CA . GLU A 1 218 ? -10.575 12.296 27.690 1.00 89.94 218 GLU A CA 1
ATOM 1783 C C . GLU A 1 218 ? -10.895 12.588 26.220 1.00 89.94 218 GLU A C 1
ATOM 1785 O O . GLU A 1 218 ? -12.062 12.613 25.828 1.00 89.94 218 GLU A O 1
ATOM 1790 N N . LYS A 1 219 ? -9.872 12.791 25.375 1.00 90.56 219 LYS A N 1
ATOM 1791 C CA . LYS A 1 219 ? -10.068 12.963 23.922 1.00 90.56 219 LYS A CA 1
ATOM 1792 C C . LYS A 1 219 ? -10.661 11.709 23.287 1.00 90.56 219 LYS A C 1
ATOM 1794 O O . LYS A 1 219 ? -11.559 11.814 22.453 1.00 90.56 219 LYS A O 1
ATOM 1799 N N . TRP A 1 220 ? -10.171 10.541 23.693 1.00 90.19 220 TRP A N 1
ATOM 1800 C CA . TRP A 1 220 ? -10.674 9.248 23.243 1.00 90.19 220 TRP A CA 1
ATOM 1801 C C . TRP A 1 220 ? -12.133 9.017 23.651 1.00 90.19 220 TRP A C 1
ATOM 1803 O O . TRP A 1 220 ? -12.950 8.612 22.826 1.00 90.19 220 TRP A O 1
ATOM 1813 N N . GLU A 1 221 ? -12.481 9.302 24.905 1.00 88.94 221 GLU A N 1
ATOM 1814 C CA . GLU A 1 221 ? -13.857 9.192 25.393 1.00 88.94 221 GLU A CA 1
ATOM 1815 C C . GLU A 1 221 ? -14.781 10.164 24.659 1.00 88.94 221 GLU A C 1
ATOM 1817 O O . GLU A 1 221 ? -15.822 9.749 24.148 1.00 88.94 221 GLU A O 1
ATOM 1822 N N . ARG A 1 222 ? -14.380 11.432 24.525 1.00 88.12 222 ARG A N 1
ATOM 1823 C CA . ARG A 1 222 ? -15.184 12.450 23.839 1.00 88.12 222 ARG A CA 1
ATOM 1824 C C . ARG A 1 222 ? -15.492 12.057 22.400 1.00 88.12 222 ARG A C 1
ATOM 1826 O O . ARG A 1 222 ? -16.648 12.095 21.997 1.00 88.12 222 ARG A O 1
ATOM 1833 N N . MET A 1 223 ? -14.485 11.578 21.670 1.00 88.31 223 MET A N 1
ATOM 1834 C CA . MET A 1 223 ? -14.674 11.056 20.318 1.00 88.31 223 MET A CA 1
ATOM 1835 C C . MET A 1 223 ? -15.762 9.976 20.271 1.00 88.31 223 MET A C 1
ATOM 1837 O O . MET A 1 223 ? -16.598 10.005 19.377 1.00 88.31 223 MET A O 1
ATOM 1841 N N . SER A 1 224 ? -15.810 9.061 21.244 1.00 80.88 224 SER A N 1
ATOM 1842 C CA . SER A 1 224 ? -16.826 7.998 21.262 1.00 80.88 224 SER A CA 1
ATOM 1843 C C . SER A 1 224 ? -18.257 8.497 21.490 1.00 80.88 224 SER A C 1
ATOM 1845 O O . SER A 1 224 ? -19.200 7.829 21.074 1.00 80.88 224 SER A O 1
ATOM 1847 N N . LEU A 1 225 ? -18.419 9.662 22.122 1.00 80.19 225 LEU A N 1
ATOM 1848 C CA . LEU A 1 225 ? -19.719 10.297 22.352 1.00 80.19 225 LEU A CA 1
ATOM 1849 C C . LEU A 1 225 ? -20.197 11.099 21.132 1.00 80.19 225 LEU A C 1
ATOM 1851 O O . LEU A 1 225 ? -21.401 11.252 20.939 1.00 80.19 225 LEU A O 1
ATOM 1855 N N . ASP A 1 226 ? -19.262 11.576 20.307 1.00 75.75 226 ASP A N 1
ATOM 1856 C CA . ASP A 1 226 ? -19.540 12.412 19.134 1.00 75.75 226 ASP A CA 1
ATOM 1857 C C . ASP A 1 226 ? -19.815 11.593 17.854 1.00 75.75 226 ASP A C 1
ATOM 1859 O O . ASP A 1 226 ? -20.356 12.119 16.876 1.00 75.75 226 ASP A O 1
ATOM 1863 N N . VAL A 1 227 ? -19.455 10.302 17.822 1.00 64.25 227 VAL A N 1
ATOM 1864 C CA . VAL A 1 227 ? -19.718 9.427 16.666 1.00 64.25 227 VAL A CA 1
ATOM 1865 C C . VAL A 1 227 ? -21.189 9.014 16.637 1.00 64.25 227 VAL A C 1
ATOM 1867 O O . VAL A 1 227 ? -21.620 8.102 17.342 1.00 64.25 227 VAL A O 1
ATOM 1870 N N . VAL A 1 228 ? -21.956 9.642 15.747 1.00 55.28 228 VAL A N 1
ATOM 1871 C CA . VAL A 1 228 ? -23.296 9.185 15.365 1.00 55.28 228 VAL A CA 1
ATOM 1872 C C . VAL A 1 228 ? -23.167 8.279 14.143 1.00 55.28 228 VAL A C 1
ATOM 1874 O O . VAL A 1 228 ? -22.811 8.740 13.058 1.00 55.28 228 VAL A O 1
ATOM 1877 N N . PHE A 1 229 ? -23.450 6.987 14.307 1.00 49.38 229 PHE A N 1
ATOM 1878 C CA . PHE A 1 229 ? -23.599 6.079 13.169 1.00 49.38 229 PHE A CA 1
ATOM 1879 C C . PHE A 1 229 ? -24.929 6.400 12.470 1.00 49.38 229 PHE A C 1
ATOM 1881 O O . PHE A 1 229 ? -25.990 6.187 13.056 1.00 49.38 229 PHE A O 1
ATOM 1888 N N . GLN A 1 230 ? -24.857 6.973 11.265 1.00 37.09 230 GLN A N 1
ATOM 1889 C CA . GLN A 1 230 ? -26.001 7.128 10.358 1.00 37.09 230 GLN A CA 1
ATOM 1890 C C . GLN A 1 230 ? -26.256 5.846 9.570 1.00 37.09 230 GLN A C 1
ATOM 1892 O O . GLN A 1 230 ? -25.260 5.188 9.189 1.00 37.09 230 GLN A O 1
#

Organism: Kuenenia stuttgartiensis (NCBI:txid174633)

Radius of gyration: 24.83 Å; Cα contacts (8 Å, |Δi|>4): 279; chains: 1; bounding box: 71×44×65 Å

pLDDT: mean 87.05, std 9.2, range [37.09, 97.38]

Nearest PDB structures (foldseek):
  1b7e-assembly1_A-2  TM=5.253E-01  e=4.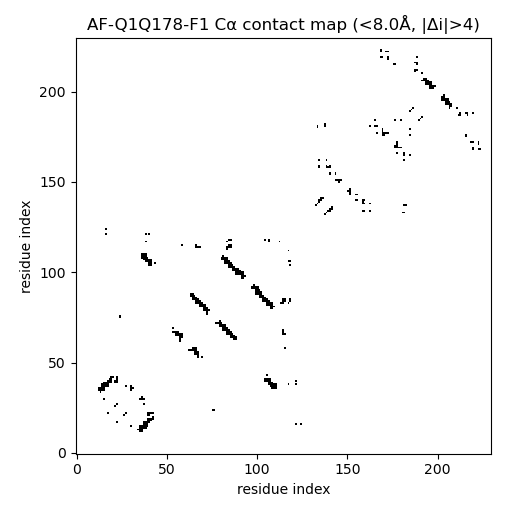943E-04  Escherichia coli
  3l88-assembly1_C  TM=4.467E-01  e=1.833E-01  Human adenovirus 21
  5a0o-assembly1_S  TM=5.250E-01  e=1.169E+00  synthetic construct
  9hau-assembly1_AA  TM=3.068E-01  e=2.001E+00  Leviviridae sp.
  2qud-assembly1_B  TM=2.194E-01  e=6.826E-01  Pseudomonas phage PP7

Solvent-accessible surface area (backbone atoms only — not comparable to full-atom values): 13534 Å² total; per-residue (Å²): 105,73,65,62,58,71,75,50,68,89,90,65,87,48,70,49,76,41,54,44,92,60,63,44,63,71,55,51,52,52,34,54,76,71,70,33,38,36,45,26,30,49,62,56,81,96,40,54,72,61,60,70,71,50,78,70,41,76,42,89,93,40,89,60,33,29,31,32,75,50,75,50,56,60,91,93,46,96,57,66,45,44,34,30,24,36,33,37,64,74,47,73,46,79,63,102,57,80,43,78,41,66,50,81,46,45,30,40,40,71,58,98,57,55,33,66,54,46,53,55,58,55,59,64,48,56,58,59,55,51,55,51,49,48,43,34,65,72,50,43,51,72,67,68,80,61,97,42,71,69,61,39,52,53,53,36,51,51,30,52,50,54,50,51,51,53,52,48,52,21,54,70,41,31,81,73,52,46,72,50,53,71,63,53,45,43,56,54,61,62,63,54,71,64,50,79,41,78,55,96,95,39,81,43,79,46,64,67,98,76,67,73,61,52,72,60,42,52,39,45,53,50,42,65,73,69,64,75,90,127

Mean predicted aligned error: 8.84 Å

InterPro domains:
  IPR012337 Ribonuclease H-like superfamily [SSF53098] (2-170)
  IPR025668 Transposase DDE domain [PF13701] (9-219)

Sequence (230 aa):
MKECMAYMNKGVRVVFRGDSGFFTGELLEYLESILAGYLIKVKLKNLEGLLEGQKWNEVKGEPGWEQAEFWYRCAGWDRARRFVAVRQLVKREKKLVEVSVYEYFCYVTTERLSPMEAHRCYGKRATCETLIEESKGQMNAGHIRTGEFLANAALFQCAVLAYNLLKWMGLLSGGVIQKWEVKTMRLWLIRVAGKLVERSRQMTLKLPEKFLHQEEWEKWERMSLDVVFQ

Foldseek 3Di:
DVVVVVPDDPPDAAEAEEEQVQPDQVNVVVCVVVVHWYKYWHPCVVCPVVVVPFDWDDDPPDPQKIKGWDWDDDPPHPGTFIKIKMKGFDDFDDDVDTDTDIDITMITTPDPDHSVRSVVVSVVCVVVVVLVVLLVPVLVLVPDPDPDPVVNVVSNVVSVVVSVVCCVLQVLLDDPSNVDRPNRCCVQQVPFDWDWDDDPNDTDTHGDPDDPPPVSNVSSVVSVVPDDDD

Secondary structure (DSSP, 8-state):
-HHHHHTSPTTPPPEEEE-GGG--HHHHHHHHHTT-EEEEE---TTTHHHHHTS--EEPTT-TTEEEEEEEE--TT-SS-EEEEEEEEEEEEEESSSEEEEEEEEEEEE-S---HHHHHHHHHTTHHHHHHHHHHHHHS-TT----S-HHHHHHHHHHHHHHHHHHHHHHHHH-TTGGG--HHHHIIIIIS---EEEEETTEEEEE--SS-TTHHHHHHHHHHHHH----